Protein 4YK9 (pdb70)

GO terms:
  GO:0043066 negative regulation of apoptotic process (P, IDA)
  GO:0005515 protein binding (F, IPI)
  GO:0043065 positive regulation of apoptotic process (P, IDA)
  GO:0031966 mitochondrial membrane (C, IDA)
  GO:0005739 mitochondrion (C, IDA)
  GO:0005741 mitochondrial outer membrane (C, IDA)
  GO:0005783 endoplasmic reticulum (C, IDA)
  GO:0005829 cytosol (C, IDA)
  GO:0016020 membrane (C, IDA)
  GO:0043524 negative regulation of neuron apoptotic process (P, IDA)
  GO:0009615 response to virus (P, IDA)
  GO:0046898 response to cycloheximide (P, IDA)
  GO:0008283 cell population proliferation (P, IDA)
  GO:0008284 positive regulation of cell population proliferation (P, IDA)
  GO:0071312 cellular response to alkaloid (P, IDA)
  GO:0001541 ovarian follicle development (P, IGI)
  GO:0001836 release of cytochrome c from mitochondria (P, IGI)
  GO:0043066 negative regulation of apoptotic process (P, IGI)
  GO:0043524 negative regulation of neuron apoptotic process (P, IGI)
  GO:0009566 fertilization (P, IGI)

Organism: Mus musculus (NCBI:txid10090)

Foldseek 3Di:
DVVLLVLLLLLLQVLLVVVVHHCVVQEPPPLLSVLLNQLLVVVCVVPVVVLVCVCVVDPDDPVCNVVVLVVVLCVLAVPHDDVNSVSVNSNNLSSVCNSCVVVVNSNCNNVSSVVSSVCCVPPVVVVQVVVPHSVVSSVVRD/DVVVVVVVVVVVCVVVVD/DVVLLVLLVLLLQLLCVVVVHHCVVQEPPVLLSVLLNQLLVVVCVVPVVVLVCCCVVDVDDPVCNLVVLCVVLCVLAVPHDDPNSVSVNSNNLNSVCNSCVVVVNSPCNNVSSVSSSVCCVPPVVVVQVVCPHSVVVSVPRD/DVVVVVVVVVVVCVVVPD

Nearest PDB structures (foldseek):
  4yk9-assembly2_F  TM=1.007E+00  e=3.779E-20  Mus musculus
  4qnq-assembly9_K  TM=9.778E-01  e=1.269E-17  Rattus norvegicus
  2yxj-assembly2_B  TM=9.789E-01  e=3.238E-17  Homo sapiens
  8fy0-assembly1_D  TM=9.727E-01  e=4.804E-17  Homo sapiens
  6rnu-assembly1_B  TM=9.235E-01  e=1.818E-16  Homo sapiens

B-factor: mean 12.63, std 9.9, range [0.09, 75.66]

Sequence (320 aa):
SQSNRELVVDFLSSSYKLSQKGYSWSQFSDVAAVKQALREAGDEFELRYRRAFSDLTSQLHITPGTAYQSFEQVVNELFRDGVNWGRIVAFFSFGGALCVESVDKEMQVLVSRIASWMATYLNDHLEPWIQENGGWDTFVDLYGIWIAQELRSRGDFNAYYASQSNRELVVDFLSYKLSQKGYSWSQFSDVAAVKQALREAGDEFELRYRRAFSDLTSQLHITPGTAYQSFEQVVNELFRDGVNWGRIVAFFSFGGALCVESVDKEMQVLVSRIASWMATYLNDHLEPWIQENGGWDTFVDLYGIWIAQELRSRGDFNAYYA

Solvent-accessible surface area: 15030 Å² total

Structure (mmCIF, N/CA/C/O backbone):
data_4YK9
#
_entry.id   4YK9
#
_cell.length_a   81.738
_cell.length_b   81.738
_cell.length_c   42.568
_cell.angle_alpha   90.00
_cell.angle_beta   90.00
_cell.angle_gamma   120.00
#
_symmetry.space_group_name_H-M   'P 3'
#
loop_
_entity.id
_entity.type
_entity.pdbx_description
1 polymer 'Bcl-2-like protein 1'
2 polymer BH3BIM
3 non-polymer 'ACETATE ION'
4 non-polymer 'CHLORIDE ION'
5 water water
#
loop_
_atom_site.group_PDB
_atom_site.id
_atom_site.type_symbol
_atom_site.label_atom_id
_atom_site.label_alt_id
_atom_site.label_comp_id
_atom_site.label_asym_id
_atom_site.label_entity_id
_atom_site.label_seq_id
_atom_site.pdbx_PDB_ins_code
_atom_site.Cartn_x
_atom_site.Cartn_y
_atom_site.Cartn_z
_atom_site.occupancy
_atom_site.B_iso_or_equiv
_atom_site.auth_seq_id
_atom_site.auth_comp_id
_atom_site.auth_asym_id
_atom_site.auth_atom_id
_atom_site.pdbx_PDB_model_num
ATOM 1 N N . SER A 1 1 ? 45.253 -6.054 0.549 1.00 25.25 2 SER A N 1
ATOM 2 C CA . SER A 1 1 ? 45.054 -4.993 -0.428 1.00 26.36 2 SER A CA 1
ATOM 3 C C . SER A 1 1 ? 44.203 -5.464 -1.602 1.00 29.47 2 SER A C 1
ATOM 4 O O . SER A 1 1 ? 43.439 -4.683 -2.179 1.00 19.19 2 SER A O 1
ATOM 7 N N . GLN A 1 2 ? 44.332 -6.734 -1.973 1.00 26.45 3 GLN A N 1
ATOM 8 C CA . GLN A 1 2 ? 43.466 -7.272 -3.012 1.00 23.55 3 GLN A CA 1
ATOM 9 C C . GLN A 1 2 ? 42.064 -7.446 -2.440 1.00 22.76 3 GLN A C 1
ATOM 10 O O . GLN A 1 2 ? 41.068 -7.276 -3.145 1.00 19.64 3 GLN A O 1
ATOM 16 N N . SER A 1 3 ? 41.984 -7.771 -1.154 1.00 17.57 4 SER A N 1
ATOM 17 C CA . SER A 1 3 ? 40.685 -7.893 -0.501 1.00 16.84 4 SER A CA 1
ATOM 18 C C . SER A 1 3 ? 40.024 -6.516 -0.392 1.00 11.38 4 SER A C 1
ATOM 19 O O . SER A 1 3 ? 38.807 -6.396 -0.506 1.00 15.64 4 SER A O 1
ATOM 22 N N . ASN A 1 4 ? 40.823 -5.472 -0.185 1.00 15.98 5 ASN A N 1
ATOM 23 C CA . ASN A 1 4 ? 40.278 -4.113 -0.165 1.00 11.58 5 ASN A CA 1
ATOM 24 C C . ASN A 1 4 ? 39.720 -3.675 -1.530 1.00 12.92 5 ASN A C 1
ATOM 25 O O . ASN A 1 4 ? 38.652 -3.061 -1.614 1.00 9.80 5 ASN A O 1
ATOM 30 N N . ARG A 1 5 ? 40.446 -4.002 -2.592 1.00 10.86 6 ARG A N 1
ATOM 31 C CA . ARG A 1 5 ? 40.011 -3.706 -3.952 1.00 10.75 6 ARG A CA 1
ATOM 32 C C . ARG A 1 5 ? 38.680 -4.402 -4.232 1.00 11.72 6 ARG A C 1
ATOM 33 O O . ARG A 1 5 ? 37.786 -3.841 -4.862 1.00 10.88 6 ARG A O 1
ATOM 41 N N . GLU A 1 6 ? 38.560 -5.629 -3.745 1.00 8.36 7 GLU A N 1
ATOM 42 C CA . GLU A 1 6 ? 37.380 -6.447 -3.959 1.00 6.63 7 GLU A CA 1
ATOM 43 C C . GLU A 1 6 ? 36.206 -5.928 -3.139 1.00 8.10 7 GLU A C 1
ATOM 44 O O . GLU A 1 6 ? 35.042 -6.055 -3.527 1.00 9.04 7 GLU A O 1
ATOM 50 N N . LEU A 1 7 ? 36.514 -5.347 -1.992 1.00 10.75 8 LEU A N 1
ATOM 51 C CA . LEU A 1 7 ? 35.496 -4.703 -1.178 1.00 6.80 8 LEU A CA 1
ATOM 52 C C . LEU A 1 7 ? 34.936 -3.461 -1.888 1.00 7.08 8 LEU A C 1
ATOM 53 O O . LEU A 1 7 ? 33.723 -3.218 -1.880 1.00 8.76 8 LEU A O 1
ATOM 58 N N . VAL A 1 8 ? 35.815 -2.676 -2.510 1.00 3.85 9 VAL A N 1
ATOM 59 C CA . VAL A 1 8 ? 35.383 -1.485 -3.237 1.00 5.14 9 VAL A CA 1
ATOM 60 C C . VAL A 1 8 ? 34.491 -1.858 -4.422 1.00 6.49 9 VAL A C 1
ATOM 61 O O . VAL A 1 8 ? 33.427 -1.267 -4.619 1.00 6.94 9 VAL A O 1
ATOM 65 N N . VAL A 1 9 ? 34.916 -2.854 -5.194 1.00 10.60 10 VAL A N 1
ATOM 66 C CA . VAL A 1 9 ? 34.124 -3.334 -6.332 1.00 7.92 10 VAL A CA 1
ATOM 67 C C . VAL A 1 9 ? 32.789 -3.938 -5.898 1.00 4.53 10 VAL A C 1
ATOM 68 O O . VAL A 1 9 ? 31.762 -3.717 -6.551 1.00 4.68 10 VAL A O 1
ATOM 72 N N . ASP A 1 10 ? 32.778 -4.693 -4.801 1.00 5.91 11 ASP A N 1
ATOM 73 C CA . ASP A 1 10 ? 31.505 -5.229 -4.311 1.00 6.58 11 ASP A CA 1
ATOM 74 C C . ASP A 1 10 ? 30.501 -4.124 -3.985 1.00 10.44 11 ASP A C 1
ATOM 75 O O . ASP A 1 10 ? 29.337 -4.180 -4.408 1.00 8.90 11 ASP A O 1
ATOM 80 N N . PHE A 1 11 ? 30.956 -3.120 -3.242 1.00 5.86 12 PHE A N 1
ATOM 81 C CA . PHE A 1 11 ? 30.092 -2.010 -2.855 1.00 6.88 12 PHE A CA 1
ATOM 82 C C . PHE A 1 11 ? 29.585 -1.225 -4.064 1.00 4.69 12 PHE A C 1
ATOM 83 O O . PHE A 1 11 ? 28.374 -0.993 -4.200 1.00 5.64 12 PHE A O 1
ATOM 91 N N . LEU A 1 12 ? 30.503 -0.805 -4.936 1.00 4.86 13 LEU A N 1
ATOM 92 C CA . LEU A 1 12 ? 30.126 -0.034 -6.124 1.00 8.28 13 LEU A CA 1
ATOM 93 C C . LEU A 1 12 ? 29.170 -0.787 -7.046 1.00 7.51 13 LEU A C 1
ATOM 94 O O . LEU A 1 12 ? 28.219 -0.209 -7.575 1.00 6.78 13 LEU A O 1
ATOM 99 N N A SER A 1 13 ? 29.436 -2.084 -7.245 0.41 5.54 14 SER A N 1
ATOM 100 N N B SER A 1 13 ? 29.431 -2.083 -7.239 0.28 5.48 14 SER A N 1
ATOM 101 N N C SER A 1 13 ? 29.408 -2.089 -7.243 0.30 5.56 14 SER A N 1
ATOM 102 C CA A SER A 1 13 ? 28.565 -2.931 -8.061 0.41 7.04 14 SER A CA 1
ATOM 103 C CA B SER A 1 13 ? 28.565 -2.915 -8.064 0.28 7.02 14 SER A CA 1
ATOM 104 C CA C SER A 1 13 ? 28.525 -2.873 -8.106 0.30 7.04 14 SER A CA 1
ATOM 105 C C A SER A 1 13 ? 27.157 -2.999 -7.477 0.41 6.38 14 SER A C 1
ATOM 106 C C B SER A 1 13 ? 27.161 -2.989 -7.477 0.28 6.38 14 SER A C 1
ATOM 107 C C C SER A 1 13 ? 27.137 -3.021 -7.483 0.30 6.37 14 SER A C 1
ATOM 108 O O A SER A 1 13 ? 26.160 -2.941 -8.199 0.41 5.89 14 SER A O 1
ATOM 109 O O B SER A 1 13 ? 26.170 -2.914 -8.202 0.28 5.91 14 SER A O 1
ATOM 110 O O C SER A 1 13 ? 26.127 -3.034 -8.188 0.30 5.90 14 SER A O 1
ATOM 117 N N . TYR A 1 14 ? 27.086 -3.132 -6.157 1.00 5.24 15 TYR A N 1
ATOM 118 C CA . TYR A 1 14 ? 25.805 -3.200 -5.462 1.00 4.81 15 TYR A CA 1
ATOM 119 C C . TYR A 1 14 ? 25.019 -1.912 -5.660 1.00 6.08 15 TYR A C 1
ATOM 120 O O . TYR A 1 14 ? 23.844 -1.935 -6.020 1.00 4.77 15 TYR A O 1
ATOM 129 N N . LYS A 1 15 ? 25.675 -0.781 -5.441 1.00 7.12 16 LYS A N 1
ATOM 130 C CA . LYS A 1 15 ? 25.008 0.508 -5.549 1.00 4.26 16 LYS A CA 1
ATOM 131 C C . LYS A 1 15 ? 24.571 0.811 -6.988 1.00 5.83 16 LYS A C 1
ATOM 132 O O . LYS A 1 15 ? 23.515 1.398 -7.212 1.00 7.15 16 LYS A O 1
ATOM 138 N N . LEU A 1 16 ? 25.369 0.394 -7.959 1.00 3.88 17 LEU A N 1
ATOM 139 C CA . LEU A 1 16 ? 24.970 0.536 -9.357 1.00 5.77 17 LEU A CA 1
ATOM 140 C C . LEU A 1 16 ? 23.742 -0.326 -9.654 1.00 5.14 17 LEU A C 1
ATOM 141 O O . LEU A 1 16 ? 22.804 0.123 -10.305 1.00 6.01 17 LEU A O 1
ATOM 146 N N . SER A 1 17 ? 23.758 -1.559 -9.158 1.00 4.47 18 SER A N 1
ATOM 147 C CA . SER A 1 17 ? 22.689 -2.520 -9.422 1.00 10.79 18 SER A CA 1
ATOM 148 C C . SER A 1 17 ? 21.349 -2.036 -8.877 1.00 10.74 18 SER A C 1
ATOM 149 O O . SER A 1 17 ? 20.306 -2.251 -9.503 1.00 11.01 18 SER A O 1
ATOM 152 N N . GLN A 1 18 ? 21.379 -1.377 -7.718 1.00 6.05 19 GLN A N 1
ATOM 153 C CA . GLN A 1 18 ? 20.171 -0.820 -7.116 1.00 6.30 19 GLN A CA 1
ATOM 154 C C . GLN A 1 18 ? 19.521 0.211 -8.029 1.00 10.23 19 GLN A C 1
ATOM 155 O O . GLN A 1 18 ? 18.335 0.500 -7.902 1.00 12.20 19 GLN A O 1
ATOM 161 N N . LYS A 1 19 ? 20.300 0.772 -8.945 1.00 8.61 20 LYS A N 1
ATOM 162 C CA . LYS A 1 19 ? 19.785 1.761 -9.886 1.00 10.48 20 LYS A CA 1
ATOM 163 C C . LYS A 1 19 ? 19.602 1.158 -11.276 1.00 10.00 20 LYS A C 1
ATOM 164 O O . LYS A 1 19 ? 19.412 1.882 -12.254 1.00 16.26 20 LYS A O 1
ATOM 170 N N . GLY A 1 20 ? 19.679 -0.165 -11.366 1.00 11.56 21 GLY A N 1
ATOM 171 C CA . GLY A 1 20 ? 19.449 -0.849 -12.627 1.00 12.23 21 GLY A CA 1
ATOM 172 C C . GLY A 1 20 ? 20.627 -0.858 -13.587 1.00 19.13 21 GLY A C 1
ATOM 173 O O . GLY A 1 20 ? 20.461 -1.106 -14.788 1.00 11.68 21 GLY A O 1
ATOM 174 N N . TYR A 1 21 ? 21.822 -0.595 -13.071 1.00 10.04 22 TYR A N 1
ATOM 175 C CA . TYR A 1 21 ? 23.010 -0.581 -13.912 1.00 6.39 22 TYR A CA 1
ATOM 176 C C . TYR A 1 21 ? 23.904 -1.761 -13.533 1.00 10.42 22 TYR A C 1
ATOM 177 O O . TYR A 1 21 ? 24.172 -1.982 -12.360 1.00 12.43 22 TYR A O 1
ATOM 186 N N . SER A 1 22 ? 24.379 -2.524 -14.513 1.00 9.76 23 SER A N 1
ATOM 187 C CA . SER A 1 22 ? 25.241 -3.664 -14.194 1.00 15.57 23 SER A CA 1
ATOM 188 C C . SER A 1 22 ? 26.724 -3.283 -14.183 1.00 15.71 23 SER A C 1
ATOM 189 O O . SER A 1 22 ? 27.164 -2.395 -14.919 1.00 11.85 23 SER A O 1
ATOM 192 N N . TRP A 1 23 ? 27.488 -3.956 -13.331 1.00 16.59 24 TRP A N 1
ATOM 193 C CA . TRP A 1 23 ? 28.929 -3.760 -13.285 1.00 18.51 24 TRP A CA 1
ATOM 194 C C . TRP A 1 23 ? 29.580 -4.143 -14.616 1.00 15.02 24 TRP A C 1
ATOM 195 O O . TRP A 1 23 ? 30.486 -3.463 -15.089 1.00 14.27 24 TRP A O 1
ATOM 206 N N . SER A 1 24 ? 29.108 -5.226 -15.227 1.00 14.71 25 SER A N 1
ATOM 207 C CA . SER A 1 24 ? 29.741 -5.731 -16.441 1.00 18.71 25 SER A CA 1
ATOM 208 C C . SER A 1 24 ? 29.569 -4.782 -17.632 1.00 15.24 25 SER A C 1
ATOM 209 O O . SER A 1 24 ? 30.428 -4.699 -18.508 1.00 17.73 25 SER A O 1
ATOM 212 N N . GLN A 1 25 ? 28.459 -4.057 -17.662 1.00 13.85 26 GLN A N 1
ATOM 213 C CA . GLN A 1 25 ? 28.226 -3.135 -18.759 1.00 13.95 26 GLN A CA 1
ATOM 214 C C . GLN A 1 25 ? 28.952 -1.816 -18.538 1.00 19.54 26 GLN A C 1
ATOM 215 O O . GLN A 1 25 ? 29.428 -1.199 -19.482 1.00 13.65 26 GLN A O 1
ATOM 221 N N . PHE A 1 26 ? 29.034 -1.380 -17.287 1.00 15.38 27 PHE A N 1
ATOM 222 C CA . PHE A 1 26 ? 29.434 0.001 -17.022 1.00 22.24 27 PHE A CA 1
ATOM 223 C C . PHE A 1 26 ? 30.831 0.223 -16.440 1.00 20.17 27 PHE A C 1
ATOM 224 O O . PHE A 1 26 ? 31.339 1.346 -16.468 1.00 23.12 27 PHE A O 1
ATOM 232 N N . SER A 1 27 ? 31.457 -0.836 -15.934 1.00 22.79 28 SER A N 1
ATOM 233 C CA . SER A 1 27 ? 32.888 -0.782 -15.646 1.00 21.14 28 SER A CA 1
ATOM 234 C C . SER A 1 27 ? 33.630 -1.299 -16.868 1.00 24.23 28 SER A C 1
ATOM 235 O O . SER A 1 27 ? 33.306 -2.375 -17.376 1.00 23.89 28 SER A O 1
ATOM 238 N N . ASP A 1 28 ? 34.614 -0.545 -17.348 1.00 23.12 29 ASP A N 1
ATOM 239 C CA . ASP A 1 28 ? 35.362 -0.976 -18.523 1.00 21.13 29 ASP A CA 1
ATOM 240 C C . ASP A 1 28 ? 36.227 -2.187 -18.180 1.00 37.12 29 ASP A C 1
ATOM 241 O O . ASP A 1 28 ? 36.437 -3.074 -19.013 1.00 43.16 29 ASP A O 1
ATOM 246 N N . VAL A 1 29 ? 36.702 -2.227 -16.937 1.00 32.63 30 VAL A N 1
ATOM 247 C CA . VAL A 1 29 ? 37.384 -3.401 -16.403 1.00 36.25 30 VAL A CA 1
ATOM 248 C C . VAL A 1 29 ? 36.377 -4.464 -15.993 1.00 30.72 30 VAL A C 1
ATOM 249 O O . VAL A 1 29 ? 36.475 -5.615 -16.411 1.00 40.63 30 VAL A O 1
ATOM 253 N N . ALA A 1 83 ? 33.090 -11.778 2.958 1.00 19.39 84 ALA A N 1
ATOM 254 C CA . ALA A 1 83 ? 31.676 -11.922 2.610 1.00 22.69 84 ALA A CA 1
ATOM 255 C C . ALA A 1 83 ? 30.781 -11.334 3.692 1.00 20.36 84 ALA A C 1
ATOM 256 O O . ALA A 1 83 ? 29.742 -10.744 3.403 1.00 23.45 84 ALA A O 1
ATOM 258 N N . ALA A 1 84 ? 31.181 -11.519 4.944 1.00 16.82 85 ALA A N 1
ATOM 259 C CA . ALA A 1 84 ? 30.501 -10.883 6.060 1.00 22.83 85 ALA A CA 1
ATOM 260 C C . ALA A 1 84 ? 30.829 -9.388 6.085 1.00 16.60 85 ALA A C 1
ATOM 261 O O . ALA A 1 84 ? 30.008 -8.564 6.484 1.00 18.92 85 ALA A O 1
ATOM 263 N N . VAL A 1 85 ? 32.042 -9.047 5.669 1.00 12.95 86 VAL A N 1
ATOM 264 C CA . VAL A 1 85 ? 32.448 -7.650 5.585 1.00 17.63 86 VAL A CA 1
ATOM 265 C C . VAL A 1 85 ? 31.688 -6.970 4.445 1.00 17.33 86 VAL A C 1
ATOM 266 O O . VAL A 1 85 ? 31.167 -5.860 4.594 1.00 10.68 86 VAL A O 1
ATOM 270 N N . LYS A 1 86 ? 31.611 -7.653 3.311 1.00 14.87 87 LYS A N 1
ATOM 271 C CA . LYS A 1 86 ? 30.875 -7.134 2.169 1.00 8.63 87 LYS A CA 1
ATOM 272 C C . LYS A 1 86 ? 29.430 -6.848 2.533 1.00 12.91 87 LYS A C 1
ATOM 273 O O . LYS A 1 86 ? 28.895 -5.792 2.194 1.00 13.05 87 LYS A O 1
ATOM 279 N N . GLN A 1 87 ? 28.803 -7.781 3.236 1.00 16.01 88 GLN A N 1
ATOM 280 C CA . GLN A 1 87 ? 27.394 -7.623 3.596 1.00 14.83 88 GLN A CA 1
ATOM 281 C C . GLN A 1 87 ? 27.173 -6.494 4.596 1.00 10.80 88 GLN A C 1
ATOM 282 O O . GLN A 1 87 ? 26.198 -5.748 4.487 1.00 10.18 88 GLN A O 1
ATOM 288 N N . ALA A 1 88 ? 28.074 -6.375 5.567 1.00 10.62 89 ALA A N 1
ATOM 289 C CA . ALA A 1 88 ? 27.969 -5.321 6.579 1.00 15.56 89 ALA A CA 1
ATOM 290 C C . ALA A 1 88 ? 28.080 -3.958 5.909 1.00 9.58 89 ALA A C 1
ATOM 291 O O . ALA A 1 88 ? 27.331 -3.036 6.215 1.00 7.11 89 ALA A O 1
ATOM 293 N N . LEU A 1 89 ? 29.024 -3.842 4.988 1.00 6.56 90 LEU A N 1
ATOM 294 C CA . LEU A 1 89 ? 29.255 -2.579 4.316 1.00 7.31 90 LEU A CA 1
ATOM 295 C C . LEU A 1 89 ? 28.046 -2.214 3.431 1.00 3.94 90 LEU A C 1
ATOM 296 O O . LEU A 1 89 ? 27.623 -1.057 3.402 1.00 9.45 90 LEU A O 1
ATOM 301 N N . ARG A 1 90 ? 27.476 -3.193 2.728 1.00 6.37 91 ARG A N 1
ATOM 302 C CA . ARG A 1 90 ? 26.258 -2.961 1.941 1.00 5.63 91 ARG A CA 1
ATOM 303 C C . ARG A 1 90 ? 25.116 -2.428 2.801 1.00 5.58 91 ARG A C 1
ATOM 304 O O . ARG A 1 90 ? 24.445 -1.462 2.437 1.00 8.78 91 ARG A O 1
ATOM 312 N N . GLU A 1 91 ? 24.887 -3.085 3.931 1.00 7.51 92 GLU A N 1
ATOM 313 C CA . GLU A 1 91 ? 23.841 -2.665 4.872 1.00 7.74 92 GLU A CA 1
ATOM 314 C C . GLU A 1 91 ? 24.097 -1.286 5.489 1.00 4.97 92 GLU A C 1
ATOM 315 O O . GLU A 1 91 ? 23.180 -0.466 5.604 1.00 7.88 92 GLU A O 1
ATOM 321 N N . ALA A 1 92 ? 25.338 -1.030 5.878 1.00 5.09 93 ALA A N 1
ATOM 322 C CA . ALA A 1 92 ? 25.697 0.262 6.450 1.00 4.96 93 ALA A CA 1
ATOM 323 C C . ALA A 1 92 ? 25.544 1.355 5.407 1.00 5.37 93 ALA A C 1
ATOM 324 O O . ALA A 1 92 ? 25.048 2.450 5.701 1.00 5.13 93 ALA A O 1
ATOM 326 N N . GLY A 1 93 ? 25.965 1.051 4.183 1.00 5.98 94 GLY A N 1
ATOM 327 C CA . GLY A 1 93 ? 25.784 1.954 3.058 1.00 2.74 94 GLY A CA 1
ATOM 328 C C . GLY A 1 93 ? 24.321 2.254 2.783 1.00 5.75 94 GLY A C 1
ATOM 329 O O . GLY A 1 93 ? 23.960 3.411 2.583 1.00 5.64 94 GLY A O 1
ATOM 330 N N . ASP A 1 94 ? 23.478 1.219 2.761 1.00 3.73 95 ASP A N 1
ATOM 331 C CA . ASP A 1 94 ? 22.039 1.407 2.561 1.00 3.64 95 ASP A CA 1
ATOM 332 C C . ASP A 1 94 ? 21.466 2.301 3.653 1.00 4.02 95 ASP A C 1
ATOM 333 O O . ASP A 1 94 ? 20.706 3.235 3.395 1.00 3.60 95 ASP A O 1
ATOM 338 N N . GLU A 1 95 ? 21.831 2.004 4.892 1.00 5.43 96 GLU A N 1
ATOM 339 C CA . GLU A 1 95 ? 21.279 2.737 6.022 1.00 5.98 96 GLU A CA 1
ATOM 340 C C . GLU A 1 95 ? 21.719 4.201 5.999 1.00 5.46 96 GLU A C 1
ATOM 341 O O . GLU A 1 95 ? 20.902 5.109 6.166 1.00 4.65 96 GLU A O 1
ATOM 347 N N . PHE A 1 96 ? 23.010 4.424 5.783 1.00 2.49 97 PHE A N 1
ATOM 348 C CA . PHE A 1 96 ? 23.543 5.784 5.691 1.00 3.97 97 PHE A CA 1
ATOM 349 C C . PHE A 1 96 ? 22.861 6.602 4.601 1.00 3.18 97 PHE A C 1
ATOM 350 O O . PHE A 1 96 ? 22.519 7.767 4.809 1.00 3.28 97 PHE A O 1
ATOM 358 N N . GLU A 1 97 ? 22.705 6.020 3.414 1.00 3.92 98 GLU A N 1
ATOM 359 C CA . GLU A 1 97 ? 22.142 6.774 2.297 1.00 2.40 98 GLU A CA 1
ATOM 360 C C . GLU A 1 97 ? 20.650 7.059 2.470 1.00 3.30 98 GLU A C 1
ATOM 361 O O . GLU A 1 97 ? 20.166 8.101 2.045 1.00 5.66 98 GLU A O 1
ATOM 367 N N . LEU A 1 98 ? 19.923 6.141 3.095 1.00 3.29 99 LEU A N 1
ATOM 368 C CA . LEU A 1 98 ? 18.497 6.353 3.341 1.00 8.33 99 LEU A CA 1
ATOM 369 C C . LEU A 1 98 ? 18.286 7.435 4.397 1.00 7.67 99 LEU A C 1
ATOM 370 O O . LEU A 1 98 ? 17.400 8.289 4.277 1.00 4.43 99 LEU A O 1
ATOM 375 N N . ARG A 1 99 ? 19.127 7.401 5.420 1.00 4.19 100 ARG A N 1
ATOM 376 C CA . ARG A 1 99 ? 19.039 8.333 6.548 1.00 4.05 100 ARG A CA 1
ATOM 377 C C . ARG A 1 99 ? 19.449 9.758 6.191 1.00 3.45 100 ARG A C 1
ATOM 378 O O . ARG A 1 99 ? 18.936 10.732 6.756 1.00 5.44 100 ARG A O 1
ATOM 386 N N . TYR A 1 100 ? 20.391 9.881 5.264 1.00 1.48 101 TYR A N 1
ATOM 387 C CA . TYR A 1 100 ? 20.883 11.187 4.846 1.00 2.41 101 TYR A CA 1
ATOM 388 C C . TYR A 1 100 ? 20.783 11.362 3.333 1.00 3.61 101 TYR A C 1
ATOM 389 O O . TYR A 1 100 ? 21.709 11.871 2.704 1.00 4.26 101 TYR A O 1
ATOM 398 N N . ARG A 1 101 ? 19.650 10.956 2.772 1.00 3.49 102 ARG A N 1
ATOM 399 C CA . ARG A 1 101 ? 19.407 11.072 1.326 1.00 5.94 102 ARG A CA 1
ATOM 400 C C . ARG A 1 101 ? 19.729 12.457 0.784 1.00 3.76 102 ARG A C 1
ATOM 401 O O . ARG A 1 101 ? 20.378 12.590 -0.257 1.00 4.06 102 ARG A O 1
ATOM 409 N N . ARG A 1 102 ? 19.291 13.492 1.485 1.00 1.63 103 ARG A N 1
ATOM 410 C CA . ARG A 1 102 ? 19.467 14.849 0.985 1.00 4.13 103 ARG A CA 1
ATOM 411 C C . ARG A 1 102 ? 20.937 15.221 0.765 1.00 6.85 103 ARG A C 1
ATOM 412 O O . ARG A 1 102 ? 21.265 15.982 -0.151 1.00 6.14 103 ARG A O 1
ATOM 420 N N . ALA A 1 103 ? 21.829 14.668 1.578 1.00 1.48 104 ALA A N 1
ATOM 421 C CA . ALA A 1 103 ? 23.250 14.971 1.434 1.00 4.67 104 ALA A CA 1
ATOM 422 C C . ALA A 1 103 ? 23.770 14.481 0.081 1.00 2.90 104 ALA A C 1
ATOM 423 O O . ALA A 1 103 ? 24.625 15.109 -0.538 1.00 4.88 104 ALA A O 1
ATOM 425 N N . PHE A 1 104 ? 23.236 13.366 -0.395 1.00 2.66 105 PHE A N 1
ATOM 426 C CA . PHE A 1 104 ? 23.686 12.828 -1.669 1.00 5.71 105 PHE A CA 1
ATOM 427 C C . PHE A 1 104 ? 23.098 13.546 -2.870 1.00 4.02 105 PHE A C 1
ATOM 428 O O . PHE A 1 104 ? 23.722 13.592 -3.913 1.00 6.87 105 PHE A O 1
ATOM 436 N N . SER A 1 105 ? 21.929 14.155 -2.720 1.00 4.70 106 SER A N 1
ATOM 437 C CA . SER A 1 105 ? 21.403 14.975 -3.805 1.00 3.78 106 SER A CA 1
ATOM 438 C C . SER A 1 105 ? 22.134 16.304 -3.830 1.00 4.79 106 SER A C 1
ATOM 439 O O . SER A 1 105 ? 22.272 16.935 -4.885 1.00 8.02 106 SER A O 1
ATOM 442 N N . ASP A 1 106 ? 22.593 16.745 -2.664 1.00 2.84 107 ASP A N 1
ATOM 443 C CA . ASP A 1 106 ? 23.449 17.926 -2.607 1.00 6.31 107 ASP A CA 1
ATOM 444 C C . ASP A 1 106 ? 24.704 17.684 -3.422 1.00 6.45 107 ASP A C 1
ATOM 445 O O . ASP A 1 106 ? 25.156 18.559 -4.154 1.00 5.96 107 ASP A O 1
ATOM 450 N N . LEU A 1 107 ? 25.277 16.496 -3.268 1.00 3.58 108 LEU A N 1
ATOM 451 C CA . LEU A 1 107 ? 26.518 16.145 -3.967 1.00 5.09 108 LEU A CA 1
ATOM 452 C C . LEU A 1 107 ? 26.369 16.192 -5.489 1.00 12.35 108 LEU A C 1
ATOM 453 O O . LEU A 1 107 ? 27.216 16.742 -6.205 1.00 10.74 108 LEU A O 1
ATOM 458 N N . THR A 1 108 ? 25.285 15.611 -5.985 1.00 5.85 109 THR A N 1
ATOM 459 C CA . THR A 1 108 ? 25.063 15.555 -7.432 1.00 10.26 109 THR A CA 1
ATOM 460 C C . THR A 1 108 ? 24.495 16.850 -8.026 1.00 11.32 109 THR A C 1
ATOM 461 O O . THR A 1 108 ? 24.518 17.040 -9.239 1.00 17.89 109 THR A O 1
ATOM 465 N N . SER A 1 109 ? 23.993 17.745 -7.180 1.00 13.12 110 SER A N 1
ATOM 466 C CA . SER A 1 109 ? 23.509 19.049 -7.640 1.00 12.54 110 SER A CA 1
ATOM 467 C C . SER A 1 109 ? 24.602 20.129 -7.610 1.00 17.87 110 SER A C 1
ATOM 468 O O . SER A 1 109 ? 24.662 21.000 -8.476 1.00 17.83 110 SER A O 1
ATOM 471 N N . GLN A 1 110 ? 25.451 20.080 -6.591 1.00 12.84 111 GLN A N 1
ATOM 472 C CA . GLN A 1 110 ? 26.463 21.118 -6.379 1.00 13.22 111 GLN A CA 1
ATOM 473 C C . GLN A 1 110 ? 27.747 20.848 -7.161 1.00 16.36 111 GLN A C 1
ATOM 474 O O . GLN A 1 110 ? 28.463 21.775 -7.548 1.00 24.88 111 GLN A O 1
ATOM 480 N N . LEU A 1 111 ? 28.037 19.577 -7.399 1.00 10.68 112 LEU A N 1
ATOM 481 C CA . LEU A 1 111 ? 29.258 19.210 -8.110 1.00 17.79 112 LEU A CA 1
ATOM 482 C C . LEU A 1 111 ? 28.928 18.538 -9.442 1.00 15.72 112 LEU A C 1
ATOM 483 O O . LEU A 1 111 ? 28.574 17.352 -9.484 1.00 19.84 112 LEU A O 1
ATOM 488 N N . HIS A 1 112 ? 29.038 19.293 -10.528 1.00 17.23 113 HIS A N 1
ATOM 489 C CA . HIS A 1 112 ? 28.840 18.718 -11.856 1.00 29.57 113 HIS A CA 1
ATOM 490 C C . HIS A 1 112 ? 30.116 18.000 -12.317 1.00 19.81 113 HIS A C 1
ATOM 491 O O . HIS A 1 112 ? 31.027 18.613 -12.878 1.00 28.12 113 HIS A O 1
ATOM 498 N N . ILE A 1 113 ? 30.172 16.697 -12.068 1.00 14.84 114 ILE A N 1
ATOM 499 C CA . ILE A 1 113 ? 31.333 15.905 -12.419 1.00 14.76 114 ILE A CA 1
ATOM 500 C C . ILE A 1 113 ? 31.512 15.905 -13.937 1.00 12.61 114 ILE A C 1
ATOM 501 O O . ILE A 1 113 ? 30.525 15.890 -14.680 1.00 11.69 114 ILE A O 1
ATOM 506 N N . THR A 1 114 ? 32.769 15.985 -14.375 1.00 15.14 115 THR A N 1
ATOM 507 C CA . THR A 1 114 ? 33.173 15.781 -15.771 1.00 16.57 115 THR A CA 1
ATOM 508 C C . THR A 1 114 ? 34.462 14.974 -15.704 1.00 12.39 115 THR A C 1
ATOM 509 O O . THR A 1 114 ? 35.179 15.062 -14.715 1.00 14.90 115 THR A O 1
ATOM 513 N N . PRO A 1 115 ? 34.760 14.183 -16.746 1.00 13.80 116 PRO A N 1
ATOM 514 C CA . PRO A 1 115 ? 35.949 13.331 -16.699 1.00 14.11 116 PRO A CA 1
ATOM 515 C C . PRO A 1 115 ? 37.228 14.121 -16.447 1.00 15.28 116 PRO A C 1
ATOM 516 O O . PRO A 1 115 ? 38.136 13.614 -15.788 1.00 13.54 116 PRO A O 1
ATOM 520 N N . GLY A 1 116 ? 37.291 15.352 -16.942 1.00 12.94 117 GLY A N 1
ATOM 521 C CA . GLY A 1 116 ? 38.488 16.158 -16.782 1.00 14.69 117 GLY A CA 1
ATOM 522 C C . GLY A 1 116 ? 38.713 16.703 -15.376 1.00 15.79 117 GLY A C 1
ATOM 523 O O . GLY A 1 116 ? 39.845 17.007 -15.000 1.00 9.22 117 GLY A O 1
ATOM 524 N N . THR A 1 117 ? 37.645 16.853 -14.597 1.00 11.92 118 THR A N 1
ATOM 525 C CA . THR A 1 117 ? 37.790 17.417 -13.256 1.00 16.18 118 THR A CA 1
ATOM 526 C C . THR A 1 117 ? 37.492 16.402 -12.160 1.00 14.96 118 THR A C 1
ATOM 527 O O . THR A 1 117 ? 37.591 16.721 -10.980 1.00 7.06 118 THR A O 1
ATOM 531 N N . ALA A 1 118 ? 37.131 15.187 -12.561 1.00 10.75 119 ALA A N 1
ATOM 532 C CA . ALA A 1 118 ? 36.637 14.182 -11.622 1.00 10.94 119 ALA A CA 1
ATOM 533 C C . ALA A 1 118 ? 37.650 13.811 -10.541 1.00 12.50 119 ALA A C 1
ATOM 534 O O . ALA A 1 118 ? 37.303 13.729 -9.360 1.00 6.24 119 ALA A O 1
ATOM 536 N N . TYR A 1 119 ? 38.902 13.591 -10.929 1.00 5.61 120 TYR A N 1
ATOM 537 C CA . TYR A 1 119 ? 39.917 13.170 -9.954 1.00 11.76 120 TYR A CA 1
ATOM 538 C C . TYR A 1 119 ? 40.236 14.252 -8.923 1.00 13.67 120 TYR A C 1
ATOM 539 O O . TYR A 1 119 ? 40.316 13.988 -7.718 1.00 10.40 120 TYR A O 1
ATOM 548 N N . GLN A 1 120 ? 40.427 15.474 -9.395 1.00 10.33 121 GLN A N 1
ATOM 549 C CA . GLN A 1 120 ? 40.730 16.577 -8.501 1.00 10.42 121 GLN A CA 1
ATOM 550 C C . GLN A 1 120 ? 39.597 16.790 -7.495 1.00 9.86 121 GLN A C 1
ATOM 551 O O . GLN A 1 120 ? 39.838 17.009 -6.310 1.00 10.88 121 GLN A O 1
ATOM 557 N N . SER A 1 121 ? 38.363 16.691 -7.976 1.00 9.78 122 SER A N 1
ATOM 558 C CA . SER A 1 121 ? 37.190 16.857 -7.123 1.00 10.43 122 SER A CA 1
ATOM 559 C C . SER A 1 121 ? 37.049 15.716 -6.103 1.00 4.26 122 SER A C 1
ATOM 560 O O . SER A 1 121 ? 36.758 15.954 -4.930 1.00 7.45 122 SER A O 1
ATOM 563 N N . PHE A 1 122 ? 37.267 14.483 -6.553 1.00 5.41 123 PHE A N 1
ATOM 564 C CA . PHE A 1 122 ? 37.237 13.318 -5.664 1.00 7.77 123 PHE A CA 1
ATOM 565 C C . PHE A 1 122 ? 38.255 13.479 -4.539 1.00 7.11 123 PHE A C 1
ATOM 566 O O . PHE A 1 122 ? 37.928 13.321 -3.358 1.00 4.71 123 PHE A O 1
ATOM 574 N N . GLU A 1 123 ? 39.498 13.770 -4.907 1.00 9.80 124 GLU A N 1
ATOM 575 C CA . GLU A 1 123 ? 40.562 13.909 -3.917 1.00 7.61 124 GLU A CA 1
ATOM 576 C C . GLU A 1 123 ? 40.326 15.068 -2.961 1.00 10.72 124 GLU A C 1
ATOM 577 O O . GLU A 1 123 ? 40.691 14.982 -1.791 1.00 8.23 124 GLU A O 1
ATOM 583 N N . GLN A 1 124 ? 39.726 16.153 -3.437 1.00 1.69 125 GLN A N 1
ATOM 584 C CA . GLN A 1 124 ? 39.458 17.267 -2.524 1.00 4.29 125 GLN A CA 1
ATOM 585 C C . GLN A 1 124 ? 38.384 16.912 -1.495 1.00 7.31 125 GLN A C 1
ATOM 586 O O . GLN A 1 124 ? 38.520 17.248 -0.317 1.00 4.58 125 GLN A O 1
ATOM 592 N N . VAL A 1 125 ? 37.324 16.233 -1.936 1.00 5.73 126 VAL A N 1
ATOM 593 C CA . VAL A 1 125 ? 36.263 15.814 -1.020 1.00 4.56 126 VAL A CA 1
ATOM 594 C C . VAL A 1 125 ? 36.780 14.832 0.032 1.00 2.77 126 VAL A C 1
ATOM 595 O O . VAL A 1 125 ? 36.514 14.989 1.235 1.00 2.75 126 VAL A O 1
ATOM 599 N N . VAL A 1 126 ? 37.527 13.829 -0.414 1.00 3.12 127 VAL A N 1
ATOM 600 C CA . VAL A 1 126 ? 37.971 12.777 0.492 1.00 5.76 127 VAL A CA 1
ATOM 601 C C . VAL A 1 126 ? 39.025 13.314 1.469 1.00 4.88 127 VAL A C 1
ATOM 602 O O . VAL A 1 126 ? 39.005 12.975 2.651 1.00 3.38 127 VAL A O 1
ATOM 606 N N . ASN A 1 127 ? 39.926 14.169 0.982 1.00 5.92 128 ASN A N 1
ATOM 607 C CA . ASN A 1 127 ? 40.924 14.780 1.861 1.00 4.35 128 ASN A CA 1
ATOM 608 C C . ASN A 1 127 ? 40.291 15.652 2.943 1.00 6.27 128 ASN A C 1
ATOM 609 O O . ASN A 1 127 ? 40.760 15.679 4.079 1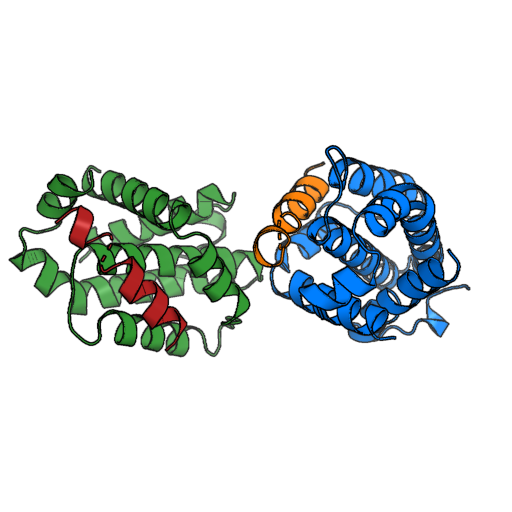.00 8.45 128 ASN A O 1
ATOM 614 N N . GLU A 1 128 ? 39.222 16.362 2.594 1.00 3.82 129 GLU A N 1
ATOM 615 C CA . GLU A 1 128 ? 38.530 17.204 3.569 1.00 4.28 129 GLU A CA 1
ATOM 616 C C . GLU A 1 128 ? 37.719 16.336 4.533 1.00 5.21 129 GLU A C 1
ATOM 617 O O . GLU A 1 128 ? 37.664 16.610 5.752 1.00 6.13 129 GLU A O 1
ATOM 623 N N . LEU A 1 129 ? 37.121 15.267 4.001 1.00 1.80 130 LEU A N 1
ATOM 624 C CA . LEU A 1 129 ? 36.380 14.313 4.824 1.00 3.50 130 LEU A CA 1
ATOM 625 C C . LEU A 1 129 ? 37.259 13.778 5.951 1.00 3.37 130 LEU A C 1
ATOM 626 O O . LEU A 1 129 ? 36.815 13.677 7.091 1.00 5.98 130 LEU A O 1
ATOM 631 N N . PHE A 1 130 ? 38.510 13.455 5.625 1.00 3.35 131 PHE A N 1
ATOM 632 C CA . PHE A 1 130 ? 39.418 12.807 6.583 1.00 2.63 131 PHE A CA 1
ATOM 633 C C . PHE A 1 130 ? 40.474 13.758 7.142 1.00 5.94 131 PHE A C 1
ATOM 634 O O . PHE A 1 130 ? 41.479 13.324 7.704 1.00 4.03 131 PHE A O 1
ATOM 642 N N . ARG A 1 131 ? 40.224 15.054 7.019 1.00 6.03 132 ARG A N 1
ATOM 643 C CA . ARG A 1 131 ? 41.221 16.068 7.351 1.00 10.18 132 ARG A CA 1
ATOM 644 C C . ARG A 1 131 ? 41.724 15.981 8.795 1.00 10.51 132 ARG A C 1
ATOM 645 O O . ARG A 1 131 ? 42.915 16.127 9.039 1.00 12.48 132 ARG A O 1
ATOM 653 N N . ASP A 1 132 ? 40.842 15.677 9.741 1.00 10.65 133 ASP A N 1
ATOM 654 C CA . ASP A 1 132 ? 41.269 15.574 11.131 1.00 11.65 133 ASP A CA 1
ATOM 655 C C . ASP A 1 132 ? 41.082 14.167 11.710 1.00 13.81 133 ASP A C 1
ATOM 656 O O . ASP A 1 132 ? 40.928 13.993 12.916 1.00 14.03 133 ASP A O 1
ATOM 661 N N . GLY A 1 133 ? 41.108 13.153 10.862 1.00 9.50 134 GLY A N 1
ATOM 662 C CA . GLY A 1 133 ? 41.087 11.794 11.373 1.00 7.47 134 GLY A CA 1
ATOM 663 C C . GLY A 1 133 ? 40.150 10.845 10.651 1.00 12.93 134 GLY A C 1
ATOM 664 O O . GLY A 1 133 ? 39.418 11.227 9.733 1.00 6.09 134 GLY A O 1
ATOM 665 N N . VAL A 1 134 ? 40.181 9.597 11.095 1.00 3.86 135 VAL A N 1
ATOM 666 C CA . VAL A 1 134 ? 39.399 8.517 10.516 1.00 5.25 135 VAL A CA 1
ATOM 667 C C . VAL A 1 134 ? 38.528 7.902 11.609 1.00 7.41 135 VAL A C 1
ATOM 668 O O . VAL A 1 134 ? 38.952 7.794 12.764 1.00 5.82 135 VAL A O 1
ATOM 672 N N . ASN A 1 135 ? 37.305 7.526 11.258 1.00 4.24 136 ASN A N 1
ATOM 673 C CA . ASN A 1 135 ? 36.519 6.615 12.084 1.00 5.95 136 ASN A CA 1
ATOM 674 C C . ASN A 1 135 ? 35.616 5.776 11.187 1.00 4.83 136 ASN A C 1
ATOM 675 O O . ASN A 1 135 ? 35.594 5.982 9.974 1.00 3.06 136 ASN A O 1
ATOM 680 N N . TRP A 1 136 ? 34.888 4.825 11.759 1.00 5.87 137 TRP A N 1
ATOM 681 C CA . TRP A 1 136 ? 34.084 3.927 10.938 1.00 2.90 137 TRP A CA 1
ATOM 682 C C . TRP A 1 136 ? 32.979 4.681 10.192 1.00 4.34 137 TRP A C 1
ATOM 683 O O . TRP A 1 136 ? 32.696 4.386 9.028 1.00 3.63 137 TRP A O 1
ATOM 694 N N . GLY A 1 137 ? 32.363 5.645 10.869 1.00 2.48 138 GLY A N 1
ATOM 695 C CA . GLY A 1 137 ? 31.315 6.465 10.274 1.00 3.71 138 GLY A CA 1
ATOM 696 C C . GLY A 1 137 ? 31.798 7.219 9.048 1.00 1.52 138 GLY A C 1
ATOM 697 O O . GLY A 1 137 ? 31.123 7.267 8.017 1.00 2.04 138 GLY A O 1
ATOM 698 N N . ARG A 1 138 ? 32.975 7.828 9.152 1.00 1.78 139 ARG A N 1
ATOM 699 C CA . ARG A 1 138 ? 33.558 8.517 8.000 1.00 1.17 139 ARG A CA 1
ATOM 700 C C . ARG A 1 138 ? 33.889 7.541 6.870 1.00 5.65 139 ARG A C 1
ATOM 701 O O . ARG A 1 138 ? 33.732 7.875 5.697 1.00 1.34 139 ARG A O 1
ATOM 709 N N . ILE A 1 139 ? 34.349 6.342 7.223 1.00 1.49 140 ILE A N 1
ATOM 710 C CA . ILE A 1 139 ? 34.620 5.311 6.211 1.00 2.10 140 ILE A CA 1
ATOM 711 C C . ILE A 1 139 ? 33.347 4.924 5.462 1.00 1.73 140 ILE A C 1
ATOM 712 O O . ILE A 1 139 ? 33.365 4.785 4.244 1.00 3.20 140 ILE A O 1
ATOM 717 N N . VAL A 1 140 ? 32.240 4.769 6.184 1.00 2.47 141 VAL A N 1
ATOM 718 C CA . VAL A 1 140 ? 30.949 4.494 5.544 1.00 3.29 141 VAL A CA 1
ATOM 719 C C . VAL A 1 140 ? 30.542 5.646 4.616 1.00 1.37 141 VAL A C 1
ATOM 720 O O . VAL A 1 140 ? 30.122 5.418 3.483 1.00 1.37 141 VAL A O 1
ATOM 724 N N . ALA A 1 141 ? 30.711 6.877 5.075 1.00 1.61 142 ALA A N 1
ATOM 725 C CA . ALA A 1 141 ? 30.424 8.048 4.236 1.00 2.34 142 ALA A CA 1
ATOM 726 C C . ALA A 1 141 ? 31.294 8.043 2.970 1.00 5.90 142 ALA A C 1
ATOM 727 O O . ALA A 1 141 ? 30.837 8.403 1.879 1.00 4.38 142 ALA A O 1
ATOM 729 N N . PHE A 1 142 ? 32.554 7.641 3.129 1.00 1.17 143 PHE A N 1
ATOM 730 C CA . PHE A 1 142 ? 33.485 7.498 2.004 1.00 1.44 143 PHE A CA 1
ATOM 731 C C . PHE A 1 142 ? 32.987 6.502 0.953 1.00 2.85 143 PHE A C 1
ATOM 732 O O . PHE A 1 142 ? 32.966 6.802 -0.257 1.00 0.96 143 PHE A O 1
ATOM 740 N N . PHE A 1 143 ? 32.593 5.312 1.387 1.00 1.62 144 PHE A N 1
ATOM 741 C CA . PHE A 1 143 ? 32.063 4.342 0.439 1.00 4.66 144 PHE A CA 1
ATOM 742 C C . PHE A 1 143 ? 30.788 4.830 -0.237 1.00 2.94 144 PHE A C 1
ATOM 743 O O . PHE A 1 143 ? 30.624 4.676 -1.450 1.00 1.00 144 PHE A O 1
ATOM 751 N N . SER A 1 144 ? 29.892 5.423 0.544 1.00 2.69 145 SER A N 1
ATOM 752 C CA . SER A 1 144 ? 28.638 5.918 0.000 1.00 2.04 145 SER A CA 1
ATOM 753 C C . SER A 1 144 ? 28.856 7.031 -1.011 1.00 3.08 145 SER A C 1
ATOM 754 O O . SER A 1 144 ? 28.155 7.106 -2.021 1.00 2.00 145 SER A O 1
ATOM 757 N N . PHE A 1 145 ? 29.845 7.878 -0.742 1.00 0.09 146 PHE A N 1
ATOM 758 C CA . PHE A 1 145 ? 30.236 8.966 -1.637 1.00 0.75 146 PHE A CA 1
ATOM 759 C C . PHE A 1 145 ? 30.683 8.433 -2.996 1.00 3.49 146 PHE A C 1
ATOM 760 O O . PHE A 1 145 ? 30.237 8.913 -4.045 1.00 0.64 146 PHE A O 1
ATOM 768 N N . GLY A 1 146 ? 31.545 7.424 -2.987 1.00 2.26 147 GLY A N 1
ATOM 769 C CA . GLY A 1 146 ? 32.011 6.838 -4.231 1.00 3.92 147 GLY A CA 1
ATOM 770 C C . GLY A 1 146 ? 30.902 6.132 -4.986 1.00 2.37 147 GLY A C 1
ATOM 771 O O . GLY A 1 146 ? 30.861 6.158 -6.227 1.00 2.45 147 GLY A O 1
ATOM 772 N N . GLY A 1 147 ? 30.004 5.499 -4.242 1.00 3.39 148 GLY A N 1
ATOM 773 C CA . GLY A 1 147 ? 28.835 4.857 -4.821 1.00 2.51 148 GLY A CA 1
ATOM 774 C C . GLY A 1 147 ? 27.980 5.866 -5.552 1.00 5.85 148 GLY A C 1
ATOM 775 O O . GLY A 1 147 ? 27.544 5.616 -6.679 1.00 4.03 148 GLY A O 1
ATOM 776 N N . ALA A 1 148 ? 27.742 7.017 -4.923 1.00 4.99 149 ALA A N 1
ATOM 777 C CA . ALA A 1 148 ? 26.915 8.052 -5.529 1.00 1.17 149 ALA A CA 1
ATOM 778 C C . ALA A 1 148 ? 27.552 8.620 -6.799 1.00 2.49 149 ALA A C 1
ATOM 779 O O . ALA A 1 148 ? 26.867 8.870 -7.802 1.00 3.60 149 ALA A O 1
ATOM 781 N N . LEU A 1 149 ? 28.864 8.804 -6.749 1.00 1.60 150 LEU A N 1
ATOM 782 C CA . LEU A 1 149 ? 29.651 9.300 -7.885 1.00 3.98 150 LEU A CA 1
ATOM 783 C C . LEU A 1 149 ? 29.552 8.358 -9.077 1.00 3.45 150 LEU A C 1
ATOM 784 O O . LEU A 1 149 ? 29.397 8.795 -10.216 1.00 2.46 150 LEU A O 1
ATOM 789 N N . CYS A 1 150 ? 29.663 7.063 -8.816 1.00 1.50 151 CYS A N 1
ATOM 790 C CA . CYS A 1 150 ? 29.518 6.059 -9.867 1.00 7.32 151 CYS A CA 1
ATOM 791 C C . CYS A 1 150 ? 28.149 6.060 -10.550 1.00 5.44 151 CYS A C 1
ATOM 792 O O . CYS A 1 150 ? 28.059 6.026 -11.791 1.00 3.38 151 CYS A O 1
ATOM 795 N N . VAL A 1 151 ? 27.089 6.085 -9.751 1.00 2.44 152 VAL A N 1
ATOM 796 C CA . VAL A 1 151 ? 25.740 6.147 -10.297 1.00 2.62 152 VAL A CA 1
ATOM 797 C C . VAL A 1 151 ? 25.529 7.443 -11.071 1.00 4.92 152 VAL A C 1
ATOM 798 O O . VAL A 1 151 ? 24.984 7.435 -12.184 1.00 3.74 152 VAL A O 1
ATOM 802 N N . GLU A 1 152 ? 25.994 8.552 -10.502 1.00 3.17 153 GLU A N 1
ATOM 803 C CA . GLU A 1 152 ? 25.930 9.847 -11.193 1.00 3.40 153 GLU A CA 1
ATOM 804 C C . GLU A 1 152 ? 26.650 9.798 -12.542 1.00 5.32 153 GLU A C 1
ATOM 805 O O . GLU A 1 152 ? 26.147 10.314 -13.541 1.00 5.31 153 GLU A O 1
ATOM 811 N N . SER A 1 153 ? 27.829 9.184 -12.565 1.00 3.46 154 SER A N 1
ATOM 812 C CA . SER A 1 153 ? 28.601 9.078 -13.804 1.00 2.97 154 SER A CA 1
ATOM 813 C C . SER A 1 153 ? 27.830 8.341 -14.895 1.00 5.65 154 SER A C 1
ATOM 814 O O . SER A 1 153 ? 27.860 8.752 -16.053 1.00 6.72 154 SER A O 1
ATOM 817 N N . VAL A 1 154 ? 27.147 7.253 -14.533 1.00 3.16 155 VAL A N 1
ATOM 818 C CA . VAL A 1 154 ? 26.382 6.481 -15.525 1.00 6.93 155 VAL A CA 1
ATOM 819 C C . VAL A 1 154 ? 25.167 7.268 -16.041 1.00 7.96 155 VAL A C 1
ATOM 820 O O . VAL A 1 154 ? 24.946 7.361 -17.264 1.00 5.45 155 VAL A O 1
ATOM 824 N N . ASP A 1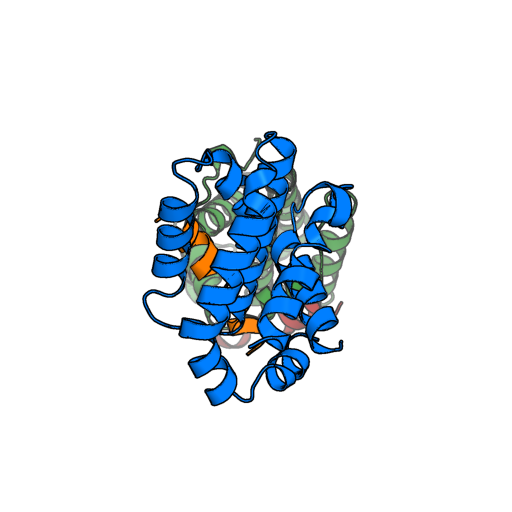 155 ? 24.398 7.849 -15.122 1.00 4.33 156 ASP A N 1
ATOM 825 C CA . ASP A 1 155 ? 23.276 8.721 -15.481 1.00 5.57 156 ASP A CA 1
ATOM 826 C C . ASP A 1 155 ? 23.662 9.813 -16.479 1.00 4.23 156 ASP A C 1
ATOM 827 O O . ASP A 1 155 ? 22.856 10.194 -17.324 1.00 8.52 156 ASP A O 1
ATOM 832 N N . LYS A 1 156 ? 24.892 10.316 -16.366 1.00 3.18 157 LYS A N 1
ATOM 833 C CA . LYS A 1 156 ? 25.348 11.474 -17.134 1.00 8.53 157 LYS A CA 1
ATOM 834 C C . LYS A 1 156 ? 26.149 11.075 -18.366 1.00 5.69 157 LYS A C 1
ATOM 835 O O . LYS A 1 156 ? 26.728 11.925 -19.042 1.00 4.53 157 LYS A O 1
ATOM 841 N N . GLU A 1 157 ? 26.170 9.780 -18.653 1.00 3.21 158 GLU A N 1
ATOM 842 C CA . GLU A 1 157 ? 26.941 9.219 -19.766 1.00 5.13 158 GLU A CA 1
ATOM 843 C C . GLU A 1 157 ? 28.448 9.436 -19.655 1.00 12.21 158 GLU A C 1
ATOM 844 O O . GLU A 1 157 ? 29.140 9.589 -20.658 1.00 11.23 158 GLU A O 1
ATOM 850 N N . MET A 1 158 ? 28.947 9.431 -18.422 1.00 4.06 159 MET A N 1
ATOM 851 C CA . MET A 1 158 ? 30.381 9.431 -18.171 1.00 4.71 159 MET A CA 1
ATOM 852 C C . MET A 1 158 ? 30.818 8.140 -17.522 1.00 7.00 159 MET A C 1
ATOM 853 O O . MET A 1 158 ? 31.586 8.146 -16.560 1.00 7.32 159 MET A O 1
ATOM 858 N N . GLN A 1 159 ? 30.335 7.028 -18.051 1.00 5.48 160 GLN A N 1
ATOM 859 C CA . GLN A 1 159 ? 30.560 5.740 -17.417 1.00 4.41 160 GLN A CA 1
ATOM 860 C C . GLN A 1 159 ? 32.009 5.266 -17.463 1.00 10.22 160 GLN A C 1
ATOM 861 O O . GLN A 1 159 ? 32.351 4.300 -16.788 1.00 7.08 160 GLN A O 1
ATOM 867 N N . VAL A 1 160 ? 32.865 5.928 -18.242 1.00 8.53 161 VAL A N 1
ATOM 868 C CA . VAL A 1 160 ? 34.300 5.614 -18.185 1.00 9.42 161 VAL A CA 1
ATOM 869 C C . VAL A 1 160 ? 34.878 5.910 -16.793 1.00 10.01 161 VAL A C 1
ATOM 870 O O . VAL A 1 160 ? 35.906 5.357 -16.398 1.00 12.80 161 VAL A O 1
ATOM 874 N N . LEU A 1 161 ? 34.203 6.775 -16.046 1.00 7.46 162 LEU A N 1
ATOM 875 C CA . LEU A 1 161 ? 34.664 7.119 -14.704 1.00 9.65 162 LEU A CA 1
ATOM 876 C C . LEU A 1 161 ? 34.429 6.025 -13.671 1.00 8.92 162 LEU A C 1
ATOM 877 O O . LEU A 1 161 ? 35.030 6.070 -12.610 1.00 7.10 162 LEU A O 1
ATOM 882 N N . VAL A 1 162 ? 33.559 5.059 -13.957 1.00 3.84 163 VAL A N 1
ATOM 883 C CA . VAL A 1 162 ? 33.250 4.019 -12.954 1.00 4.45 163 VAL A CA 1
ATOM 884 C C . VAL A 1 162 ? 34.483 3.237 -12.508 1.00 9.52 163 VAL A C 1
ATOM 885 O O . VAL A 1 162 ? 34.756 3.104 -11.307 1.00 2.88 163 VAL A O 1
ATOM 889 N N . SER A 1 163 ? 35.258 2.747 -13.464 1.00 6.04 164 SER A N 1
ATOM 890 C CA . SER A 1 163 ? 36.423 1.952 -13.106 1.00 7.09 164 SER A CA 1
ATOM 891 C C . SER A 1 163 ? 37.508 2.857 -12.527 1.00 8.23 164 SER A C 1
ATOM 892 O O . SER A 1 163 ? 38.316 2.424 -11.702 1.00 8.51 164 SER A O 1
ATOM 895 N N . ARG A 1 164 ? 37.511 4.125 -12.929 1.00 3.22 165 ARG A N 1
ATOM 896 C CA . ARG A 1 164 ? 38.469 5.075 -12.374 1.00 4.48 165 ARG A CA 1
ATOM 897 C C . ARG A 1 164 ? 38.165 5.399 -10.902 1.00 10.14 165 ARG A C 1
ATOM 898 O O . ARG A 1 164 ? 39.044 5.333 -10.044 1.00 3.29 165 ARG A O 1
ATOM 906 N N . ILE A 1 165 ? 36.918 5.740 -10.612 1.00 5.07 166 ILE A N 1
ATOM 907 C CA . ILE A 1 165 ? 36.510 5.952 -9.221 1.00 5.02 166 ILE A CA 1
ATOM 908 C C . ILE A 1 165 ? 36.817 4.723 -8.360 1.00 5.31 166 ILE A C 1
ATOM 909 O O . ILE A 1 165 ? 37.285 4.852 -7.235 1.00 5.38 166 ILE A O 1
ATOM 914 N N . ALA A 1 166 ? 36.555 3.531 -8.881 1.00 4.52 167 ALA A N 1
ATOM 915 C CA . ALA A 1 166 ? 36.866 2.302 -8.149 1.00 5.20 167 ALA A CA 1
ATOM 916 C C . ALA A 1 166 ? 38.353 2.236 -7.836 1.00 5.71 167 ALA A C 1
ATOM 917 O O . ALA A 1 166 ? 38.751 1.842 -6.744 1.00 4.42 167 ALA A O 1
ATOM 919 N N . SER A 1 167 ? 39.182 2.636 -8.795 1.00 3.68 168 SER A N 1
ATOM 920 C CA . SER A 1 167 ? 40.629 2.635 -8.590 1.00 7.14 168 SER A CA 1
ATOM 921 C C . SER A 1 167 ? 41.065 3.705 -7.572 1.00 3.07 168 SER A C 1
ATOM 922 O O . SER A 1 167 ? 41.893 3.445 -6.691 1.00 4.65 168 SER A O 1
ATOM 925 N N . TRP A 1 168 ? 40.499 4.906 -7.671 1.00 3.81 169 TRP A N 1
ATOM 926 C CA . TRP A 1 168 ? 40.852 5.968 -6.722 1.00 5.51 169 TRP A CA 1
ATOM 927 C C . TRP A 1 168 ? 40.465 5.603 -5.275 1.00 5.13 169 TRP A C 1
ATOM 928 O O . TRP A 1 168 ? 41.197 5.899 -4.325 1.00 5.14 169 TRP A O 1
ATOM 939 N N . MET A 1 169 ? 39.305 4.967 -5.111 1.00 2.95 170 MET A N 1
ATOM 940 C CA . MET A 1 169 ? 38.828 4.536 -3.795 1.00 3.86 170 MET A CA 1
ATOM 941 C C . MET A 1 169 ? 39.710 3.440 -3.207 1.00 8.00 170 MET A C 1
ATOM 942 O O . MET A 1 169 ? 40.057 3.480 -2.025 1.00 7.17 170 MET A O 1
ATOM 947 N N . ALA A 1 170 ? 40.061 2.453 -4.027 1.00 4.40 171 ALA A N 1
ATOM 948 C CA . ALA A 1 170 ? 40.890 1.348 -3.551 1.00 9.53 171 ALA A CA 1
ATOM 949 C C . ALA A 1 170 ? 42.291 1.838 -3.178 1.00 8.80 171 ALA A C 1
ATOM 950 O O . ALA A 1 170 ? 42.888 1.376 -2.201 1.00 6.40 171 ALA A O 1
ATOM 952 N N . THR A 1 171 ? 42.815 2.779 -3.955 1.00 6.33 172 THR A N 1
ATOM 953 C CA . THR A 1 171 ? 44.098 3.409 -3.627 1.00 6.00 172 THR A CA 1
ATOM 954 C C . THR A 1 171 ? 44.022 4.163 -2.302 1.00 11.36 172 THR A C 1
ATOM 955 O O . THR A 1 171 ? 44.895 4.018 -1.445 1.00 11.85 172 THR A O 1
ATOM 959 N N . TYR A 1 172 ? 42.974 4.965 -2.127 1.00 5.83 173 TYR A N 1
ATOM 960 C CA . TYR A 1 172 ? 42.845 5.737 -0.904 1.00 6.01 173 TYR A CA 1
ATOM 961 C C . TYR A 1 172 ? 42.650 4.813 0.286 1.00 7.01 173 TYR A C 1
ATOM 962 O O . TYR A 1 172 ? 43.259 5.015 1.343 1.00 7.94 173 TYR A O 1
ATOM 971 N N . LEU A 1 173 ? 41.801 3.801 0.116 1.00 5.13 174 LEU A N 1
ATOM 972 C CA . LEU A 1 173 ? 41.555 2.816 1.166 1.00 7.15 174 LEU A CA 1
ATOM 973 C C . LEU A 1 173 ? 42.854 2.118 1.582 1.00 9.44 174 LEU A C 1
ATOM 974 O O . LEU A 1 173 ? 43.166 2.017 2.770 1.00 8.52 174 LEU A O 1
ATOM 979 N N . ASN A 1 174 ? 43.616 1.638 0.601 1.00 9.09 175 ASN A N 1
ATOM 980 C CA . ASN A 1 174 ? 44.824 0.873 0.887 1.00 10.36 175 ASN A CA 1
ATOM 981 C C . ASN A 1 174 ? 45.957 1.710 1.465 1.00 17.74 175 ASN A C 1
ATOM 982 O O . ASN A 1 174 ? 46.650 1.274 2.377 1.00 20.32 175 ASN A O 1
ATOM 987 N N . ASP A 1 175 ? 46.136 2.918 0.945 1.00 8.09 176 ASP A N 1
ATOM 988 C CA . ASP A 1 175 ? 47.224 3.779 1.411 1.00 15.28 176 ASP A CA 1
ATOM 989 C C . ASP A 1 175 ? 46.922 4.516 2.714 1.00 24.97 176 ASP A C 1
ATOM 990 O O . ASP A 1 175 ? 47.784 4.631 3.586 1.00 15.94 176 ASP A O 1
ATOM 995 N N . HIS A 1 176 ? 45.695 5.005 2.857 1.00 8.81 177 HIS A N 1
ATOM 996 C CA . HIS A 1 176 ? 45.413 5.980 3.903 1.00 10.57 177 HIS A CA 1
ATOM 997 C C . HIS A 1 176 ? 44.446 5.507 4.963 1.00 8.09 177 HIS A C 1
ATOM 998 O O . HIS A 1 176 ? 44.540 5.944 6.100 1.00 15.99 177 HIS A O 1
ATOM 1005 N N . LEU A 1 177 ? 43.522 4.615 4.607 1.00 5.87 178 LEU A N 1
ATOM 1006 C CA . LEU A 1 177 ? 42.545 4.122 5.578 1.00 5.29 178 LEU A CA 1
ATOM 1007 C C . LEU A 1 177 ? 42.951 2.810 6.248 1.00 10.03 178 LEU A C 1
ATOM 1008 O O . LEU A 1 177 ? 42.654 2.574 7.420 1.00 9.09 178 LEU A O 1
ATOM 1013 N N . GLU A 1 178 ? 43.615 1.947 5.494 1.00 7.45 179 GLU A N 1
ATOM 1014 C CA . GLU A 1 178 ? 44.109 0.686 6.040 1.00 9.91 179 GLU A CA 1
ATOM 1015 C C . GLU A 1 178 ? 44.912 0.804 7.357 1.00 6.67 179 GLU A C 1
ATOM 1016 O O . GLU A 1 178 ? 44.715 -0.020 8.254 1.00 9.30 179 GLU A O 1
ATOM 1022 N N . PRO A 1 179 ? 45.824 1.803 7.470 1.00 10.07 180 PRO A N 1
ATOM 1023 C CA . PRO A 1 179 ? 46.562 1.901 8.736 1.00 13.51 180 PRO A CA 1
ATOM 1024 C C . PRO A 1 179 ? 45.628 2.022 9.932 1.00 12.20 180 PRO A C 1
ATOM 1025 O O . PRO A 1 179 ? 45.833 1.310 10.920 1.00 13.43 180 PRO A O 1
ATOM 1029 N N . TRP A 1 180 ? 44.613 2.882 9.833 1.00 8.39 181 TRP A N 1
ATOM 1030 C CA . TRP A 1 180 ? 43.666 3.066 10.928 1.00 9.23 181 TRP A CA 1
ATOM 1031 C C . TRP A 1 180 ? 42.837 1.814 11.117 1.00 10.87 181 TRP A C 1
ATOM 1032 O O . TRP A 1 180 ? 42.611 1.393 12.233 1.00 8.57 181 TRP A O 1
ATOM 1043 N N . ILE A 1 181 ? 42.373 1.228 10.015 1.00 9.61 182 ILE A N 1
ATOM 1044 C CA . ILE A 1 181 ? 41.521 0.045 10.085 1.00 5.47 182 ILE A CA 1
ATOM 1045 C C . ILE A 1 181 ? 42.248 -1.110 10.788 1.00 10.49 182 ILE A C 1
ATOM 1046 O O . ILE A 1 181 ? 41.691 -1.750 11.682 1.00 12.40 182 ILE A O 1
ATOM 1051 N N . GLN A 1 182 ? 43.497 -1.365 10.409 1.00 13.25 183 GLN A N 1
ATOM 1052 C CA . GLN A 1 182 ? 44.257 -2.429 11.075 1.00 14.20 183 GLN A CA 1
ATOM 1053 C C . GLN A 1 182 ? 44.525 -2.108 12.564 1.00 14.27 183 GLN A C 1
ATOM 1054 O O . GLN A 1 182 ? 44.474 -2.987 13.413 1.00 23.70 183 GLN A O 1
ATOM 1060 N N . GLU A 1 183 ? 44.777 -0.840 12.872 1.00 16.16 184 GLU A N 1
ATOM 1061 C CA . GLU A 1 183 ? 45.018 -0.389 14.245 1.00 20.99 184 GLU A CA 1
ATOM 1062 C C . GLU A 1 183 ? 43.762 -0.512 15.140 1.00 24.57 184 GLU A C 1
ATOM 1063 O O . GLU A 1 183 ? 43.860 -0.519 16.369 1.00 24.27 184 GLU A O 1
ATOM 1069 N N . ASN A 1 184 ? 42.590 -0.648 14.520 1.00 12.69 185 ASN A N 1
ATOM 1070 C CA . ASN A 1 184 ? 41.316 -0.677 15.242 1.00 13.91 185 ASN A CA 1
ATOM 1071 C C . ASN A 1 184 ? 40.589 -2.000 15.075 1.00 15.09 185 ASN A C 1
ATOM 1072 O O . ASN A 1 184 ? 39.359 -2.056 15.119 1.00 20.27 185 ASN A O 1
ATOM 1077 N N . GLY A 1 185 ? 41.352 -3.064 14.863 1.00 13.60 186 GLY A N 1
ATOM 1078 C CA . GLY A 1 185 ? 40.786 -4.400 14.874 1.00 22.46 186 GLY A CA 1
ATOM 1079 C C . GLY A 1 185 ? 40.326 -4.891 13.520 1.00 27.85 186 GLY A C 1
ATOM 1080 O O . GLY A 1 185 ? 39.546 -5.842 13.434 1.00 29.39 186 GLY A O 1
ATOM 1081 N N . GLY A 1 186 ? 40.798 -4.242 12.459 1.00 16.44 187 GLY A N 1
ATOM 1082 C CA . GLY A 1 186 ? 40.454 -4.658 11.108 1.00 21.61 187 GLY A CA 1
ATOM 1083 C C . GLY A 1 186 ? 38.962 -4.656 10.814 1.00 17.58 187 GLY A C 1
ATOM 1084 O O . GLY A 1 186 ? 38.157 -4.199 11.629 1.00 19.06 187 GLY A O 1
ATOM 1085 N N . TRP A 1 187 ? 38.590 -5.173 9.645 1.00 14.03 188 TRP A N 1
ATOM 1086 C CA . TRP A 1 187 ? 37.200 -5.112 9.193 1.00 16.74 188 TRP A CA 1
ATOM 1087 C C . TRP A 1 187 ? 36.252 -6.000 9.991 1.00 19.91 188 TRP A C 1
ATOM 1088 O O . TRP A 1 187 ? 35.040 -5.831 9.915 1.00 13.10 188 TRP A O 1
ATOM 1099 N N . ASP A 1 188 ? 36.789 -6.969 10.726 1.00 19.65 189 ASP A N 1
ATOM 1100 C CA . ASP A 1 188 ? 35.937 -7.841 11.533 1.00 16.47 189 ASP A CA 1
ATOM 1101 C C . ASP A 1 188 ? 35.292 -7.051 12.675 1.00 21.23 189 ASP A C 1
ATOM 1102 O O . ASP A 1 188 ? 34.169 -7.343 13.108 1.00 19.73 189 ASP A O 1
ATOM 1107 N N . THR A 1 189 ? 36.012 -6.048 13.160 1.00 13.49 190 THR A N 1
ATOM 1108 C CA . THR A 1 189 ? 35.468 -5.135 14.149 1.00 21.28 190 THR A CA 1
ATOM 1109 C C . THR A 1 189 ? 34.291 -4.376 13.548 1.00 24.65 190 THR A C 1
ATOM 1110 O O . THR A 1 189 ? 33.260 -4.202 14.191 1.00 20.16 190 THR A O 1
ATOM 1114 N N . PHE A 1 190 ? 34.454 -3.920 12.310 1.00 17.15 191 PHE A N 1
ATOM 1115 C CA . PHE A 1 190 ? 33.370 -3.242 11.608 1.00 15.74 191 PHE A CA 1
ATOM 1116 C C . PHE A 1 190 ? 32.146 -4.139 11.571 1.00 11.49 191 PHE A C 1
ATOM 1117 O O . PHE A 1 190 ? 31.040 -3.685 11.849 1.00 14.04 191 PHE A O 1
ATOM 1125 N N . VAL A 1 191 ? 32.350 -5.419 11.261 1.00 11.84 192 VAL A N 1
ATOM 1126 C CA . VAL A 1 191 ? 31.235 -6.358 11.186 1.00 18.57 192 VAL A CA 1
ATOM 1127 C C . VAL A 1 191 ? 30.504 -6.428 12.531 1.00 17.63 192 VAL A C 1
ATOM 1128 O O . VAL A 1 191 ? 29.271 -6.472 12.577 1.00 23.62 192 VAL A O 1
ATOM 1132 N N . ASP A 1 192 ? 31.277 -6.417 13.615 1.00 21.06 193 ASP A N 1
ATOM 1133 C CA . ASP A 1 192 ? 30.735 -6.397 14.973 1.00 22.79 193 ASP A CA 1
ATOM 1134 C C . ASP A 1 192 ? 29.754 -5.255 15.183 1.00 27.58 193 ASP A C 1
ATOM 1135 O O . ASP A 1 192 ? 28.616 -5.466 15.606 1.00 31.23 193 ASP A O 1
ATOM 1140 N N . LEU A 1 193 ? 30.207 -4.043 14.883 1.00 20.20 194 LEU A N 1
ATOM 1141 C CA . LEU A 1 193 ? 29.431 -2.843 15.168 1.00 19.68 194 LEU A CA 1
ATOM 1142 C C . LEU A 1 193 ? 28.339 -2.557 14.137 1.00 19.00 194 LEU A C 1
ATOM 1143 O O . LEU A 1 193 ? 27.260 -2.084 14.489 1.00 23.33 194 LEU A O 1
ATOM 1148 N N . TYR A 1 194 ? 28.617 -2.844 12.866 1.00 20.33 195 TYR A N 1
ATOM 1149 C CA . TYR A 1 194 ? 27.738 -2.396 11.781 1.00 14.02 195 TYR A CA 1
ATOM 1150 C C . TYR A 1 194 ? 26.984 -3.512 11.054 1.00 21.26 195 TYR A C 1
ATOM 1151 O O . TYR A 1 194 ? 26.105 -3.235 10.228 1.00 28.18 195 TYR A O 1
ATOM 1160 N N . GLY A 1 195 ? 27.329 -4.762 11.357 1.00 21.19 196 GLY A N 1
ATOM 1161 C CA . GLY A 1 195 ? 26.741 -5.905 10.676 1.00 26.04 196 GLY A CA 1
ATOM 1162 C C . GLY A 1 195 ? 25.351 -6.263 11.168 1.00 48.87 196 GLY A C 1
ATOM 1163 O O . GLY A 1 195 ? 25.103 -6.332 12.374 1.00 36.52 196 GLY A O 1
ATOM 1177 N N . ILE B 2 2 ? 34.298 21.695 -0.392 1.00 8.82 2 ILE B N 1
ATOM 1178 C CA . ILE B 2 2 ? 34.448 21.831 1.048 1.00 7.23 2 ILE B CA 1
ATOM 1179 C C . ILE B 2 2 ? 33.140 21.579 1.780 1.00 4.62 2 ILE B C 1
ATOM 1180 O O . ILE B 2 2 ? 33.110 20.869 2.782 1.00 7.83 2 ILE B O 1
ATOM 1185 N N . TRP B 2 3 ? 32.059 22.172 1.281 1.00 6.95 3 TRP B N 1
ATOM 1186 C CA . TRP B 2 3 ? 30.765 22.058 1.934 1.00 8.64 3 TRP B CA 1
ATOM 1187 C C . TRP B 2 3 ? 30.251 20.634 1.852 1.00 11.16 3 TRP B C 1
ATOM 1188 O O . TRP B 2 3 ? 29.640 20.130 2.787 1.00 5.77 3 TRP B O 1
ATOM 1199 N N . ILE B 2 4 ? 30.495 19.980 0.727 1.00 6.26 4 ILE B N 1
ATOM 1200 C CA . ILE B 2 4 ? 30.022 18.610 0.565 1.00 4.76 4 ILE B CA 1
ATOM 1201 C C . ILE B 2 4 ? 30.778 17.679 1.527 1.00 4.62 4 ILE B C 1
ATOM 1202 O O . ILE B 2 4 ? 30.178 16.835 2.187 1.00 3.54 4 ILE B O 1
ATOM 1207 N N . ALA B 2 5 ? 32.091 17.858 1.626 1.00 2.12 5 ALA B N 1
ATOM 1208 C CA . ALA B 2 5 ? 32.892 17.080 2.558 1.00 3.27 5 ALA B CA 1
ATOM 1209 C C . ALA B 2 5 ? 32.425 17.324 3.985 1.00 2.52 5 ALA B C 1
ATOM 1210 O O . ALA B 2 5 ? 32.352 16.399 4.795 1.00 4.98 5 ALA B O 1
ATOM 1212 N N . GLN B 2 6 ? 32.140 18.581 4.297 1.00 2.24 6 GLN B N 1
ATOM 1213 C CA . GLN B 2 6 ? 31.645 18.919 5.623 1.00 5.56 6 GLN B CA 1
ATOM 1214 C C . GLN B 2 6 ? 30.327 18.211 5.949 1.00 8.91 6 GLN B C 1
ATOM 1215 O O . GLN B 2 6 ? 30.132 17.723 7.078 1.00 4.34 6 GLN B O 1
ATOM 1221 N N . GLU B 2 7 ? 29.432 18.132 4.967 1.00 3.59 7 GLU B N 1
ATOM 1222 C CA . GLU B 2 7 ? 28.172 17.434 5.177 1.00 4.12 7 GLU B CA 1
ATOM 1223 C C . GLU B 2 7 ? 28.433 15.976 5.450 1.00 4.44 7 GLU B C 1
ATOM 1224 O O . GLU B 2 7 ? 27.863 15.398 6.377 1.00 8.39 7 GLU B O 1
ATOM 1230 N N . LEU B 2 8 ? 29.304 15.381 4.645 1.00 1.20 8 LEU B N 1
ATOM 1231 C CA . LEU B 2 8 ? 29.587 13.959 4.776 1.00 2.63 8 LEU B CA 1
ATOM 1232 C C . LEU B 2 8 ? 30.280 13.666 6.091 1.00 3.64 8 LEU B C 1
ATOM 1233 O O . LEU B 2 8 ? 30.000 12.661 6.732 1.00 3.22 8 LEU B O 1
ATOM 1238 N N . ARG B 2 9 ? 31.197 14.548 6.478 1.00 3.80 9 ARG B N 1
ATOM 1239 C CA . ARG B 2 9 ? 31.961 14.372 7.709 1.00 5.18 9 ARG B CA 1
ATOM 1240 C C . ARG B 2 9 ? 31.041 14.428 8.921 1.00 3.65 9 ARG B C 1
ATOM 1241 O O . ARG B 2 9 ? 31.121 13.578 9.805 1.00 2.74 9 ARG B O 1
ATOM 1249 N N . SER B 2 10 ? 30.146 15.413 8.952 1.00 1.09 10 SER B N 1
ATOM 1250 C CA . SER B 2 10 ? 29.310 15.596 10.123 1.00 6.34 10 SER B CA 1
ATOM 1251 C C . SER B 2 10 ? 28.338 14.424 10.273 1.00 6.33 10 SER B C 1
ATOM 1252 O O . SER B 2 10 ? 28.060 13.960 11.385 1.00 1.77 10 SER B O 1
ATOM 1255 N N . ARG B 2 11 ? 27.839 13.930 9.144 1.00 2.05 11 ARG B N 1
ATOM 1256 C CA . ARG B 2 11 ? 26.924 12.799 9.157 1.00 1.95 11 ARG B CA 1
ATOM 1257 C C . ARG B 2 11 ? 27.648 11.490 9.454 1.00 2.39 11 ARG B C 1
ATOM 1258 O O . ARG B 2 11 ? 27.119 10.606 10.150 1.00 2.94 11 ARG B O 1
ATOM 1266 N N . GLY B 2 12 ? 28.868 11.368 8.937 1.00 3.23 12 GLY B N 1
ATOM 1267 C CA . GLY B 2 12 ? 29.695 10.227 9.255 1.00 2.10 12 GLY B CA 1
ATOM 1268 C C . GLY B 2 12 ? 29.970 10.187 10.752 1.00 2.51 12 GLY B C 1
ATOM 1269 O O . GLY B 2 12 ? 30.017 9.118 11.365 1.00 0.66 12 GLY B O 1
ATOM 1270 N N . ASP B 2 13 ? 30.155 11.357 11.346 1.00 2.59 13 ASP B N 1
ATOM 1271 C CA . ASP B 2 13 ? 30.474 11.420 12.773 1.00 3.19 13 ASP B CA 1
ATOM 1272 C C . ASP B 2 13 ? 29.270 11.082 13.649 1.00 5.62 13 ASP B C 1
ATOM 1273 O O . ASP B 2 13 ? 29.415 10.467 14.708 1.00 5.75 13 ASP B O 1
ATOM 1288 N N . PHE B 2 15 ? 26.858 9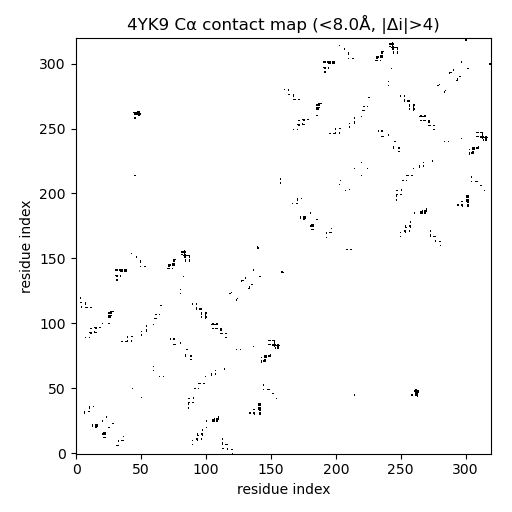.150 12.692 1.00 3.59 15 PHE B N 1
ATOM 1289 C CA . PHE B 2 15 ? 26.687 7.724 12.479 1.00 5.07 15 PHE B CA 1
ATOM 1290 C C . PHE B 2 15 ? 27.670 6.982 13.390 1.00 4.29 15 PHE B C 1
ATOM 1291 O O . PHE B 2 15 ? 27.314 6.026 14.086 1.00 5.83 15 PHE B O 1
ATOM 1299 N N . ASN B 2 16 ? 28.913 7.452 13.396 1.00 2.86 16 ASN B N 1
ATOM 1300 C CA . ASN B 2 16 ? 29.961 6.853 14.198 1.00 7.92 16 ASN B CA 1
ATOM 1301 C C . ASN B 2 16 ? 29.658 6.910 15.688 1.00 8.76 16 ASN B C 1
ATOM 1302 O O . ASN B 2 16 ? 29.888 5.941 16.410 1.00 8.78 16 ASN B O 1
ATOM 1307 N N . ALA B 2 17 ? 29.157 8.056 16.144 1.00 7.37 17 ALA B N 1
ATOM 1308 C CA . ALA B 2 17 ? 28.880 8.245 17.567 1.00 6.31 17 ALA B CA 1
ATOM 1309 C C . ALA B 2 17 ? 27.809 7.281 18.046 1.00 8.02 17 ALA B C 1
ATOM 1310 O O . ALA B 2 17 ? 27.852 6.811 19.189 1.00 9.74 17 ALA B O 1
ATOM 1312 N N . TYR B 2 18 ? 26.843 6.976 17.186 1.00 3.34 18 TYR B N 1
ATOM 1313 C CA . TYR B 2 18 ? 25.770 6.075 17.576 1.00 3.63 18 TYR B CA 1
ATOM 1314 C C . TYR B 2 18 ? 26.260 4.641 17.697 1.00 9.44 18 TYR B C 1
ATOM 1315 O O . TYR B 2 18 ? 25.923 3.945 18.659 1.00 6.02 18 TYR B O 1
ATOM 1324 N N . TYR B 2 19 ? 27.079 4.217 16.735 1.00 5.54 19 TYR B N 1
ATOM 1325 C CA . TYR B 2 19 ? 27.500 2.814 16.617 1.00 7.48 19 TYR B CA 1
ATOM 1326 C C . TYR B 2 19 ? 28.824 2.426 17.295 1.00 11.22 19 TYR B C 1
ATOM 1327 O O . TYR B 2 19 ? 29.083 1.235 17.495 1.00 12.80 19 TYR B O 1
ATOM 1336 N N . ALA B 2 20 ? 29.644 3.417 17.654 1.00 9.17 20 ALA B N 1
ATOM 1337 C CA . ALA B 2 20 ? 30.940 3.185 18.311 1.00 11.30 20 ALA B CA 1
ATOM 1338 C C . ALA B 2 20 ? 30.798 2.345 19.574 1.00 11.05 20 ALA B C 1
ATOM 1339 O O . ALA B 2 20 ? 29.817 2.463 20.307 1.00 12.71 20 ALA B O 1
ATOM 1353 N N . SER C 1 1 ? -4.534 29.494 21.616 1.00 19.62 2 SER F N 1
ATOM 1354 C CA . SER C 1 1 ? -4.424 28.529 20.526 1.00 24.37 2 SER F CA 1
ATOM 1355 C C . SER C 1 1 ? -3.421 29.028 19.505 1.00 30.40 2 SER F C 1
ATOM 1356 O O . SER C 1 1 ? -2.572 28.272 19.013 1.00 21.89 2 SER F O 1
ATOM 1359 N N . GLN C 1 2 ? -3.537 30.311 19.185 1.00 22.82 3 GLN F N 1
ATOM 1360 C CA . GLN C 1 2 ? -2.633 30.973 18.262 1.00 23.83 3 GLN F CA 1
ATOM 1361 C C . GLN C 1 2 ? -1.233 31.005 18.864 1.00 21.87 3 GLN F C 1
ATOM 1362 O O . GLN C 1 2 ? -0.260 30.632 18.208 1.00 18.32 3 GLN F O 1
ATOM 1368 N N . SER C 1 3 ? -1.140 31.427 20.124 1.00 15.50 4 SER F N 1
ATOM 1369 C CA . SER C 1 3 ? 0.150 31.565 20.796 1.00 16.90 4 SER F CA 1
ATOM 1370 C C . SER C 1 3 ? 0.859 30.218 20.951 1.00 11.41 4 SER F C 1
ATOM 1371 O O . SER C 1 3 ? 2.091 30.148 20.939 1.00 15.35 4 SER F O 1
ATOM 1374 N N . ASN C 1 4 ? 0.085 29.150 21.118 1.00 15.30 5 ASN F N 1
ATOM 1375 C CA . ASN C 1 4 ? 0.654 27.805 21.157 1.00 16.15 5 ASN F CA 1
ATOM 1376 C C . ASN C 1 4 ? 1.156 27.369 19.780 1.00 10.93 5 ASN F C 1
ATOM 1377 O O . ASN C 1 4 ? 2.198 26.717 19.656 1.00 10.53 5 ASN F O 1
ATOM 1382 N N . ARG C 1 5 ? 0.414 27.737 18.743 1.00 12.71 6 ARG F N 1
ATOM 1383 C CA . ARG C 1 5 ? 0.848 27.478 17.382 1.00 10.63 6 ARG F CA 1
ATOM 1384 C C . ARG C 1 5 ? 2.189 28.158 17.122 1.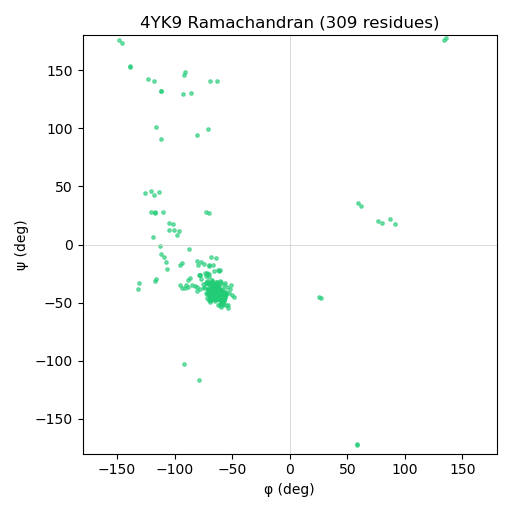00 8.89 6 ARG F C 1
ATOM 1385 O O . ARG C 1 5 ? 3.087 27.577 16.515 1.00 9.80 6 ARG F O 1
ATOM 1393 N N . GLU C 1 6 ? 2.331 29.386 17.598 1.00 9.67 7 GLU F N 1
ATOM 1394 C CA . GLU C 1 6 ? 3.567 30.134 17.390 1.00 8.98 7 GLU F CA 1
ATOM 1395 C C . GLU C 1 6 ? 4.710 29.539 18.205 1.00 6.57 7 GLU F C 1
ATOM 1396 O O . GLU C 1 6 ? 5.880 29.645 17.829 1.00 8.26 7 GLU F O 1
ATOM 1402 N N . LEU C 1 7 ? 4.370 28.914 19.322 1.00 13.64 8 LEU F N 1
ATOM 1403 C CA . LEU C 1 7 ? 5.369 28.236 20.142 1.00 7.45 8 LEU F CA 1
ATOM 1404 C C . LEU C 1 7 ? 5.942 27.012 19.406 1.00 6.06 8 LEU F C 1
ATOM 1405 O O . LEU C 1 7 ? 7.149 26.792 19.414 1.00 8.82 8 LEU F O 1
ATOM 1410 N N . VAL C 1 8 ? 5.080 26.214 18.781 1.00 5.17 9 VAL F N 1
ATOM 1411 C CA . VAL C 1 8 ? 5.544 25.050 18.030 1.00 3.89 9 VAL F CA 1
ATOM 1412 C C . VAL C 1 8 ? 6.427 25.458 16.845 1.00 6.16 9 VAL F C 1
ATOM 1413 O O . VAL C 1 8 ? 7.513 24.903 16.646 1.00 6.01 9 VAL F O 1
ATOM 1417 N N . VAL C 1 9 ? 5.976 26.443 16.073 1.00 8.83 10 VAL F N 1
ATOM 1418 C CA . VAL C 1 9 ? 6.761 26.936 14.938 1.00 8.92 10 VAL F CA 1
ATOM 1419 C C . VAL C 1 9 ? 8.090 27.552 15.373 1.00 4.22 10 VAL F C 1
ATOM 1420 O O . VAL C 1 9 ? 9.120 27.322 14.735 1.00 8.59 10 VAL F O 1
ATOM 1424 N N . ASP C 1 10 ? 8.091 28.316 16.461 1.00 5.29 11 ASP F N 1
ATOM 1425 C CA . ASP C 1 10 ? 9.355 28.863 16.956 1.00 12.14 11 ASP F CA 1
ATOM 1426 C C . ASP C 1 10 ? 10.366 27.765 17.276 1.00 11.67 11 ASP F C 1
ATOM 1427 O O . ASP C 1 10 ? 11.543 27.864 16.909 1.00 8.58 11 ASP F O 1
ATOM 1432 N N . PHE C 1 11 ? 9.894 26.711 17.939 1.00 5.65 12 PHE F N 1
ATOM 1433 C CA . PHE C 1 11 ? 10.772 25.640 18.389 1.00 9.08 12 PHE F CA 1
ATOM 1434 C C . PHE C 1 11 ? 11.279 24.828 17.209 1.00 3.84 12 PHE F C 1
ATOM 1435 O O . PHE C 1 11 ? 12.478 24.566 17.111 1.00 4.77 12 PHE F O 1
ATOM 1443 N N . LEU C 1 12 ? 10.374 24.428 16.316 1.00 4.21 13 LEU F N 1
ATOM 1444 C CA . LEU C 1 12 ? 10.772 23.644 15.145 1.00 6.10 13 LEU F CA 1
ATOM 1445 C C . LEU C 1 12 ? 11.696 24.437 14.213 1.00 7.00 13 LEU F C 1
ATOM 1446 O O . LEU C 1 12 ? 12.656 23.881 13.679 1.00 5.74 13 LEU F O 1
ATOM 1451 N N . SER C 1 13 ? 11.415 25.723 14.009 1.00 4.30 14 SER F N 1
ATOM 1452 C CA . SER C 1 13 ? 12.328 26.547 13.213 1.00 8.79 14 SER F CA 1
ATOM 1453 C C . SER C 1 13 ? 13.715 26.583 13.840 1.00 6.68 14 SER F C 1
ATOM 1454 O O . SER C 1 13 ? 14.729 26.512 13.146 1.00 4.26 14 SER F O 1
ATOM 1457 N N . TYR C 1 14 ? 13.758 26.711 15.164 1.00 4.91 15 TYR F N 1
ATOM 1458 C CA . TYR C 1 14 ? 15.027 26.757 15.868 1.00 3.61 15 TYR F CA 1
ATOM 1459 C C . TYR C 1 14 ? 15.801 25.469 15.640 1.00 6.93 15 TYR F C 1
ATOM 1460 O O . TYR C 1 14 ? 16.967 25.494 15.237 1.00 6.85 15 TYR F O 1
ATOM 1469 N N . LYS C 1 15 ? 15.144 24.341 15.886 1.00 6.10 16 LYS F N 1
ATOM 1470 C CA . LYS C 1 15 ? 15.767 23.030 15.707 1.00 4.52 16 LYS F CA 1
ATOM 1471 C C . LYS C 1 15 ? 16.258 22.800 14.281 1.00 7.23 16 LYS F C 1
ATOM 1472 O O . LYS C 1 15 ? 17.334 22.249 14.065 1.00 6.19 16 LYS F O 1
ATOM 1478 N N . LEU C 1 16 ? 15.457 23.214 13.311 1.00 5.10 17 LEU F N 1
ATOM 1479 C CA . LEU C 1 16 ? 15.870 23.118 11.918 1.00 8.99 17 LEU F CA 1
ATOM 1480 C C . LEU C 1 16 ? 17.095 23.992 11.659 1.00 5.30 17 LEU F C 1
ATOM 1481 O O . LEU C 1 16 ? 18.048 23.548 11.035 1.00 7.00 17 LEU F O 1
ATOM 1486 N N . SER C 1 17 ? 17.086 25.218 12.175 1.00 5.39 18 SER F N 1
ATOM 1487 C CA . SER C 1 17 ? 18.184 26.143 11.894 1.00 8.16 18 SER F CA 1
ATOM 1488 C C . SER C 1 17 ? 19.520 25.642 12.431 1.00 12.67 18 SER F C 1
ATOM 1489 O O . SER C 1 17 ? 20.557 25.903 11.828 1.00 7.02 18 SER F O 1
ATOM 1492 N N . GLN C 1 18 ? 19.498 24.912 13.547 1.00 3.42 19 GLN F N 1
ATOM 1493 C CA . GLN C 1 18 ? 20.722 24.382 14.139 1.00 5.26 19 GLN F CA 1
ATOM 1494 C C . GLN C 1 18 ? 21.377 23.350 13.236 1.00 12.90 19 GLN F C 1
ATOM 1495 O O . GLN C 1 18 ? 22.581 23.097 13.329 1.00 11.13 19 GLN F O 1
ATOM 1501 N N . LYS C 1 19 ? 20.576 22.759 12.358 1.00 5.06 20 LYS F N 1
ATOM 1502 C CA . LYS C 1 19 ? 21.070 21.794 11.398 1.00 5.47 20 LYS F CA 1
ATOM 1503 C C . LYS C 1 19 ? 21.254 22.456 10.038 1.00 5.43 20 LYS F C 1
ATOM 1504 O O . LYS C 1 19 ? 21.418 21.777 9.032 1.00 14.64 20 LYS F O 1
ATOM 1510 N N . GLY C 1 20 ? 21.196 23.784 10.010 1.00 9.33 21 GLY F N 1
ATOM 1511 C CA . GLY C 1 20 ? 21.412 24.519 8.775 1.00 12.98 21 GLY F CA 1
ATOM 1512 C C . GLY C 1 20 ? 20.244 24.521 7.804 1.00 17.59 21 GLY F C 1
ATOM 1513 O O . GLY C 1 20 ? 20.431 24.777 6.607 1.00 16.85 21 GLY F O 1
ATOM 1514 N N . TYR C 1 21 ? 19.039 24.245 8.302 1.00 8.07 22 TYR F N 1
ATOM 1515 C CA . TYR C 1 21 ? 17.859 24.242 7.443 1.00 7.94 22 TYR F CA 1
ATOM 1516 C C . TYR C 1 21 ? 16.937 25.406 7.794 1.00 11.83 22 TYR F C 1
ATOM 1517 O O . TYR C 1 21 ? 16.615 25.623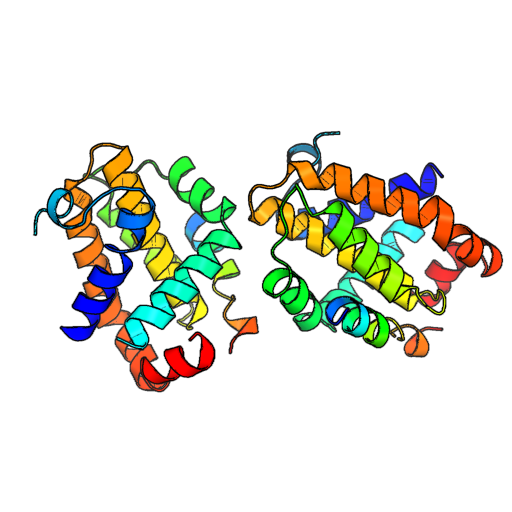 8.957 1.00 12.58 22 TYR F O 1
ATOM 1526 N N . SER C 1 22 ? 16.482 26.145 6.790 1.00 8.58 23 SER F N 1
ATOM 1527 C CA . SER C 1 22 ? 15.627 27.293 7.066 1.00 16.16 23 SER F CA 1
ATOM 1528 C C . SER C 1 22 ? 14.146 26.902 7.041 1.00 18.23 23 SER F C 1
ATOM 1529 O O . SER C 1 22 ? 13.725 26.030 6.276 1.00 11.10 23 SER F O 1
ATOM 1532 N N . TRP C 1 23 ? 13.366 27.543 7.898 1.00 14.89 24 TRP F N 1
ATOM 1533 C CA . TRP C 1 23 ? 11.927 27.332 7.928 1.00 21.06 24 TRP F CA 1
ATOM 1534 C C . TRP C 1 23 ? 11.274 27.745 6.606 1.00 11.32 24 TRP F C 1
ATOM 1535 O O . TRP C 1 23 ? 10.373 27.068 6.110 1.00 12.32 24 TRP F O 1
ATOM 1546 N N . SER C 1 24 ? 11.738 28.847 6.027 1.00 14.53 25 SER F N 1
ATOM 1547 C CA . SER C 1 24 ? 11.129 29.343 4.791 1.00 15.94 25 SER F CA 1
ATOM 1548 C C . SER C 1 24 ? 11.292 28.359 3.630 1.00 15.90 25 SER F C 1
ATOM 1549 O O . SER C 1 24 ? 10.413 28.226 2.779 1.00 18.30 25 SER F O 1
ATOM 1552 N N . GLN C 1 25 ? 12.418 27.663 3.595 1.00 14.23 26 GLN F N 1
ATOM 1553 C CA . GLN C 1 25 ? 12.656 26.699 2.533 1.00 18.11 26 GLN F CA 1
ATOM 1554 C C . GLN C 1 25 ? 11.905 25.399 2.764 1.00 21.66 26 GLN F C 1
ATOM 1555 O O . GLN C 1 25 ? 11.404 24.796 1.822 1.00 17.48 26 GLN F O 1
ATOM 1561 N N . PHE C 1 26 ? 11.825 24.962 4.017 1.00 14.71 27 PHE F N 1
ATOM 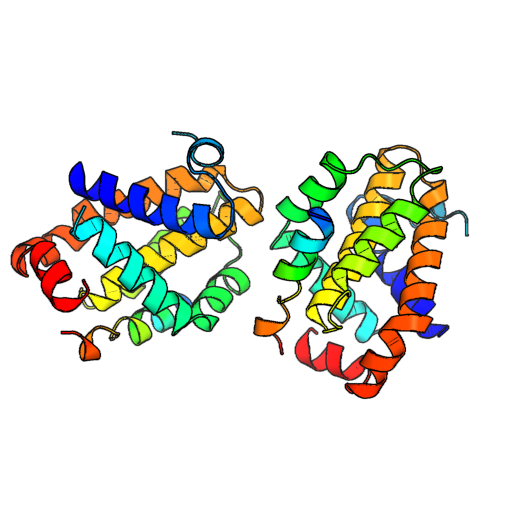1562 C CA . PHE C 1 26 ? 11.422 23.578 4.267 1.00 17.66 27 PHE F CA 1
ATOM 1563 C C . PHE C 1 26 ? 10.016 23.371 4.825 1.00 20.36 27 PHE F C 1
ATOM 1564 O O . PHE C 1 26 ? 9.450 22.285 4.691 1.00 27.49 27 PHE F O 1
ATOM 1572 N N . SER C 1 27 ? 9.446 24.406 5.434 1.00 20.84 28 SER F N 1
ATOM 1573 C CA . SER C 1 27 ? 8.010 24.403 5.686 1.00 19.71 28 SER F CA 1
ATOM 1574 C C . SER C 1 27 ? 7.317 24.944 4.445 1.00 24.18 28 SER F C 1
ATOM 1575 O O . SER C 1 27 ? 7.704 25.991 3.917 1.00 19.85 28 SER F O 1
ATOM 1578 N N . ASP C 1 28 ? 6.300 24.235 3.968 1.00 21.27 29 ASP F N 1
ATOM 1579 C CA . ASP C 1 28 ? 5.608 24.655 2.754 1.00 27.56 29 ASP F CA 1
ATOM 1580 C C . ASP C 1 28 ? 4.609 25.776 3.045 1.00 37.62 29 ASP F C 1
ATOM 1581 O O . ASP C 1 28 ? 4.186 26.501 2.142 1.00 44.83 29 ASP F O 1
ATOM 1586 N N . VAL C 1 29 ? 4.259 25.920 4.319 1.00 30.13 30 VAL F N 1
ATOM 1587 C CA . VAL C 1 29 ? 3.283 26.906 4.760 1.00 36.58 30 VAL F CA 1
ATOM 1588 C C . VAL C 1 29 ? 3.959 28.211 5.157 1.00 26.03 30 VAL F C 1
ATOM 1589 O O . VAL C 1 29 ? 4.842 28.222 6.013 1.00 39.55 30 VAL F O 1
ATOM 1593 N N . ALA C 1 83 ? 8.103 35.728 24.118 1.00 18.84 84 ALA F N 1
ATOM 1594 C CA . ALA C 1 83 ? 9.545 35.658 23.906 1.00 22.49 84 ALA F CA 1
ATOM 1595 C C . ALA C 1 83 ? 10.244 34.977 25.075 1.00 18.36 84 ALA F C 1
ATOM 1596 O O . ALA C 1 83 ? 11.250 34.302 24.887 1.00 22.14 84 ALA F O 1
ATOM 1598 N N . ALA C 1 84 ? 9.715 35.167 26.280 1.00 20.43 85 ALA F N 1
ATOM 1599 C CA . ALA C 1 84 ? 10.269 34.515 27.466 1.00 25.63 85 ALA F CA 1
ATOM 1600 C C . ALA C 1 84 ? 9.973 33.017 27.457 1.00 23.63 85 ALA F C 1
ATOM 1601 O O . ALA C 1 84 ? 10.802 32.211 27.862 1.00 16.81 85 ALA F O 1
ATOM 1603 N N . VAL C 1 85 ? 8.780 32.654 27.000 1.00 17.86 86 VAL F N 1
ATOM 1604 C CA . VAL C 1 85 ? 8.401 31.247 26.913 1.00 19.71 86 VAL F CA 1
ATOM 1605 C C . VAL C 1 85 ? 9.162 30.563 25.778 1.00 17.31 86 VAL F C 1
ATOM 1606 O O . VAL C 1 85 ? 9.717 29.478 25.955 1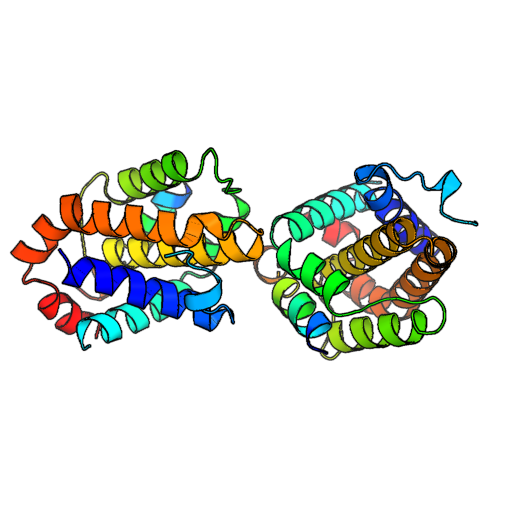.00 12.54 86 VAL F O 1
ATOM 1610 N N . LYS C 1 86 ? 9.202 31.217 24.623 1.00 15.03 87 LYS F N 1
ATOM 1611 C CA . LYS C 1 86 ? 9.942 30.710 23.473 1.00 10.81 87 LYS F CA 1
ATOM 1612 C C . LYS C 1 86 ? 11.396 30.460 23.820 1.00 14.14 87 LYS F C 1
ATOM 1613 O O . LYS C 1 86 ? 11.979 29.452 23.417 1.00 10.13 87 LYS F O 1
ATOM 1619 N N . GLN C 1 87 ? 11.970 31.380 24.583 1.00 15.85 88 GLN F N 1
ATOM 1620 C CA . GLN C 1 87 ? 13.370 31.297 24.973 1.00 15.14 88 GLN F CA 1
ATOM 1621 C C . GLN C 1 87 ? 13.642 30.117 25.902 1.00 12.88 88 GLN F C 1
ATOM 1622 O O . GLN C 1 87 ? 14.615 29.378 25.709 1.00 9.62 88 GLN F O 1
ATOM 1628 N N . ALA C 1 88 ? 12.792 29.965 26.915 1.00 11.77 89 ALA F N 1
ATOM 1629 C CA . ALA C 1 88 ? 12.928 28.893 27.897 1.00 14.72 89 ALA F CA 1
ATOM 1630 C C . ALA C 1 88 ? 12.793 27.534 27.218 1.00 8.78 89 ALA F C 1
ATOM 1631 O O . ALA C 1 88 ? 13.548 26.617 27.508 1.00 5.13 89 ALA F O 1
ATOM 1633 N N . LEU C 1 89 ? 11.843 27.421 26.297 1.00 6.11 90 LEU F N 1
ATOM 1634 C CA . LEU C 1 89 ? 11.649 26.173 25.575 1.00 6.54 90 LEU F CA 1
ATOM 1635 C C . LEU C 1 89 ? 12.859 25.811 24.682 1.00 5.82 90 LEU F C 1
ATOM 1636 O O . LEU C 1 89 ? 13.300 24.656 24.667 1.00 6.04 90 LEU F O 1
ATOM 1641 N N . ARG C 1 90 ? 13.406 26.781 23.948 1.00 4.62 91 ARG F N 1
ATOM 1642 C CA . ARG C 1 90 ? 14.642 26.549 23.195 1.00 3.76 91 ARG F CA 1
ATOM 1643 C C . ARG C 1 90 ? 15.760 26.006 24.067 1.00 4.07 91 ARG F C 1
ATOM 1644 O O . ARG C 1 90 ? 16.382 24.994 23.740 1.00 9.73 91 ARG F O 1
ATOM 1652 N N . GLU 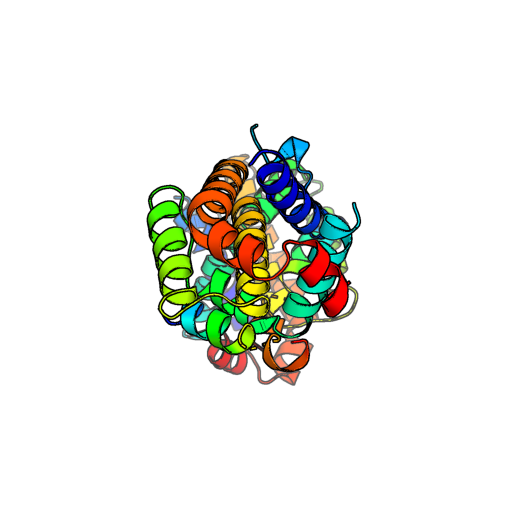C 1 91 ? 16.023 26.695 25.170 1.00 7.10 92 GLU F N 1
ATOM 1653 C CA . GLU C 1 91 ? 17.033 26.252 26.142 1.00 9.45 92 GLU F CA 1
ATOM 1654 C C . GLU C 1 91 ? 16.758 24.873 26.768 1.00 6.70 92 GLU F C 1
ATOM 1655 O O . GLU C 1 91 ? 17.664 24.048 26.862 1.00 7.87 92 GLU F O 1
ATOM 1661 N N . ALA C 1 92 ? 15.524 24.630 27.206 1.00 8.73 93 ALA F N 1
ATOM 1662 C CA . ALA C 1 92 ? 15.168 23.328 27.761 1.00 5.50 93 ALA F CA 1
ATOM 1663 C C . ALA C 1 92 ? 15.330 22.234 26.702 1.00 6.12 93 ALA F C 1
ATOM 1664 O O . ALA C 1 92 ? 15.834 21.140 26.987 1.00 3.49 93 ALA F O 1
ATOM 1666 N N . GLY C 1 93 ? 14.905 22.532 25.478 1.00 6.34 94 GLY F N 1
ATOM 1667 C CA . GLY C 1 93 ? 15.051 21.598 24.369 1.00 4.91 94 GLY F CA 1
ATOM 1668 C C . GLY C 1 93 ? 16.513 21.318 24.095 1.00 3.12 94 GLY F C 1
ATOM 1669 O O . GLY C 1 93 ? 16.908 20.169 23.933 1.00 2.51 94 GLY F O 1
ATOM 1670 N N . ASP C 1 94 ? 17.327 22.371 24.056 1.00 5.14 95 ASP F N 1
ATOM 1671 C CA . ASP C 1 94 ? 18.767 22.213 23.856 1.00 2.43 95 ASP F CA 1
ATOM 1672 C C . ASP C 1 94 ? 19.370 21.325 24.944 1.00 3.93 95 ASP F C 1
ATOM 1673 O O . ASP C 1 94 ? 20.164 20.423 24.675 1.00 3.32 95 ASP F O 1
ATOM 1678 N N . GLU C 1 95 ? 18.997 21.592 26.187 1.00 3.86 96 GLU F N 1
ATOM 1679 C CA . GLU C 1 95 ? 19.570 20.838 27.299 1.00 3.56 96 GLU F CA 1
ATOM 1680 C C . GLU C 1 95 ? 19.143 19.373 27.288 1.00 3.76 96 GLU F C 1
ATOM 1681 O O . GLU C 1 95 ? 19.957 18.477 27.501 1.00 4.09 96 GLU F O 1
ATOM 1687 N N . PHE C 1 96 ? 17.864 19.134 27.031 1.00 1.27 97 PHE F N 1
ATOM 1688 C CA . PHE C 1 96 ? 17.340 17.780 26.991 1.00 2.88 97 PHE F CA 1
ATOM 1689 C C . PHE C 1 96 ? 18.034 16.968 25.900 1.00 2.57 97 PHE F C 1
ATOM 1690 O O . PHE C 1 96 ? 18.413 15.817 26.118 1.00 2.98 97 PHE F O 1
ATOM 1698 N N . GLU C 1 97 ? 18.191 17.558 24.716 1.00 2.38 98 GLU F N 1
ATOM 1699 C CA . GLU C 1 97 ? 18.758 16.828 23.583 1.00 1.50 98 GLU F CA 1
ATOM 1700 C C . GLU C 1 97 ? 20.249 16.545 23.761 1.00 2.35 98 GLU F C 1
ATOM 1701 O O . GLU C 1 97 ? 20.743 15.510 23.320 1.00 7.72 98 GLU F O 1
ATOM 1707 N N . LEU C 1 98 ? 20.953 17.458 24.413 1.00 5.01 99 LEU F N 1
ATOM 1708 C CA . LEU C 1 98 ? 22.374 17.274 24.705 1.00 5.84 99 LEU F CA 1
ATOM 1709 C C . LEU C 1 98 ? 22.569 16.166 25.737 1.00 4.32 99 LEU F C 1
ATOM 1710 O O . LEU C 1 98 ? 23.433 15.306 25.593 1.00 6.42 99 LEU F O 1
ATOM 1715 N N . ARG C 1 99 ? 21.751 16.205 26.782 1.00 4.43 100 ARG F N 1
ATOM 1716 C CA . ARG C 1 99 ? 21.825 15.253 27.888 1.00 5.02 100 ARG F CA 1
ATOM 1717 C C . ARG C 1 99 ? 21.442 13.838 27.475 1.00 4.60 100 ARG F C 1
ATOM 1718 O O . ARG C 1 99 ? 22.018 12.855 27.954 1.00 4.14 100 ARG F O 1
ATOM 1726 N N . TYR C 1 100 ? 20.444 13.735 26.596 1.00 1.83 101 TYR F N 1
ATOM 1727 C CA . TYR C 1 100 ? 19.936 12.433 26.164 1.00 2.85 101 TYR F CA 1
ATOM 1728 C C . TYR C 1 100 ? 20.068 12.264 24.655 1.00 4.87 101 TYR F C 1
ATOM 1729 O O . TYR C 1 100 ? 19.136 11.817 23.982 1.00 4.84 101 TYR F O 1
ATOM 1738 N N . ARG C 1 101 ? 21.237 12.608 24.136 1.00 2.62 102 ARG F N 1
ATOM 1739 C CA . ARG C 1 101 ? 21.480 12.517 22.693 1.00 3.32 102 ARG F CA 1
ATOM 1740 C C . ARG C 1 101 ? 21.152 11.156 22.099 1.00 3.65 102 ARG F C 1
ATOM 1741 O O . ARG C 1 101 ? 20.558 11.064 21.013 1.00 3.04 102 ARG F O 1
ATOM 1749 N N . ARG C 1 102 ? 21.525 10.093 22.804 1.00 1.54 103 ARG F N 1
ATOM 1750 C CA . ARG C 1 102 ? 21.356 8.749 22.264 1.00 2.68 103 ARG F CA 1
ATOM 1751 C C . ARG C 1 102 ? 19.896 8.386 22.012 1.00 6.51 103 ARG F C 1
ATOM 1752 O O . ARG C 1 102 ? 19.584 7.702 21.040 1.00 4.92 103 ARG F O 1
ATOM 1760 N N . ALA C 1 103 ? 18.999 8.853 22.870 1.00 0.85 104 ALA F N 1
ATOM 1761 C CA . ALA C 1 103 ? 17.578 8.539 22.706 1.00 6.42 104 ALA F CA 1
ATOM 1762 C C . ALA C 1 103 ? 17.064 9.064 21.367 1.00 3.86 104 ALA F C 1
ATOM 1763 O O . ALA C 1 103 ? 16.184 8.462 20.732 1.00 6.34 104 ALA F O 1
ATOM 1765 N N . PHE C 1 104 ? 17.609 10.193 20.931 1.00 4.48 105 PHE F N 1
ATOM 1766 C CA . PHE C 1 104 ? 17.173 10.773 19.666 1.00 6.57 105 PHE F CA 1
ATOM 1767 C C . PHE C 1 104 ? 17.767 10.071 18.456 1.00 7.91 105 PHE F C 1
ATOM 1768 O O . PHE C 1 104 ? 17.160 10.039 17.404 1.00 5.77 105 PHE F O 1
ATOM 1776 N N . SER C 1 105 ? 18.932 9.459 18.613 1.00 5.27 106 SER F N 1
ATOM 1777 C CA . SER C 1 105 ? 19.462 8.659 17.524 1.00 6.07 106 SER F CA 1
ATOM 1778 C C . SER C 1 105 ? 18.732 7.329 17.498 1.00 6.91 106 SER F C 1
ATOM 1779 O O . SER C 1 105 ? 18.625 6.688 16.453 1.00 8.45 106 SER F O 1
ATOM 1782 N N . ASP C 1 106 ? 18.226 6.904 18.652 1.00 4.67 107 ASP F N 1
ATOM 1783 C CA . ASP C 1 106 ? 17.412 5.694 18.687 1.00 7.36 107 ASP F CA 1
ATOM 1784 C C . ASP C 1 106 ? 16.166 5.895 17.848 1.00 5.61 107 ASP F C 1
ATOM 1785 O O . ASP C 1 106 ? 15.774 5.012 17.090 1.00 6.57 107 ASP F O 1
ATOM 1790 N N . LEU C 1 107 ? 15.547 7.064 18.000 1.00 4.08 108 LEU F N 1
ATOM 1791 C CA . LEU C 1 107 ? 14.329 7.413 17.273 1.00 7.45 108 LEU F CA 1
ATOM 1792 C C . LEU C 1 107 ? 14.513 7.378 15.757 1.00 13.07 108 LEU F C 1
ATOM 1793 O O . LEU C 1 107 ? 13.732 6.744 15.044 1.00 10.67 108 LEU F O 1
ATOM 1798 N N . THR C 1 108 ? 15.542 8.054 15.257 1.00 8.87 109 THR F N 1
ATOM 1799 C CA . THR C 1 108 ? 15.769 8.106 13.805 1.00 7.28 109 THR F CA 1
ATOM 1800 C C . THR C 1 108 ? 16.275 6.790 13.216 1.00 16.87 109 THR F C 1
ATOM 1801 O O . THR C 1 108 ? 16.086 6.509 12.033 1.00 23.80 109 THR F O 1
ATOM 1805 N N . SER C 1 109 ? 16.925 5.982 14.037 1.00 12.41 110 SER F N 1
ATOM 1806 C CA . SER C 1 109 ? 17.429 4.691 13.588 1.00 11.63 110 SER F CA 1
ATOM 1807 C C . SER C 1 109 ? 16.379 3.565 13.663 1.00 16.75 110 SER F C 1
ATOM 1808 O O . SER C 1 109 ? 16.357 2.671 12.816 1.00 16.70 110 SER F O 1
ATOM 1811 N N . GLN C 1 110 ? 15.505 3.611 14.665 1.00 14.68 111 GLN F N 1
ATOM 1812 C CA . GLN C 1 110 ? 14.491 2.564 14.847 1.00 12.73 111 GLN F CA 1
ATOM 1813 C C . GLN C 1 110 ? 13.193 2.841 14.085 1.00 18.96 111 GLN F C 1
ATOM 1814 O O . GLN C 1 110 ? 12.501 1.916 13.654 1.00 24.51 111 GLN F O 1
ATOM 1820 N N . LEU C 1 111 ? 12.864 4.115 13.910 1.00 10.54 112 LEU F N 1
ATOM 1821 C CA . LEU C 1 111 ? 11.631 4.486 13.222 1.00 17.95 112 LEU F CA 1
ATOM 1822 C C . LEU C 1 111 ? 11.917 5.154 11.879 1.00 18.66 112 LEU F C 1
ATOM 1823 O O . LEU C 1 111 ? 12.074 6.376 11.797 1.00 24.87 112 LEU F O 1
ATOM 1828 N N . HIS C 1 112 ? 11.996 4.353 10.826 1.00 18.81 113 HIS F N 1
ATOM 1829 C CA . HIS C 1 112 ? 12.192 4.909 9.494 1.00 27.86 113 HIS F CA 1
ATOM 1830 C C . HIS C 1 112 ? 10.903 5.624 9.051 1.00 18.96 113 HIS F C 1
ATOM 1831 O O . HIS C 1 112 ? 9.941 4.991 8.609 1.00 25.47 113 HIS F O 1
ATOM 1838 N N . ILE C 1 113 ? 10.878 6.945 9.188 1.00 17.30 114 ILE F N 1
ATOM 1839 C CA . ILE C 1 113 ? 9.688 7.707 8.835 1.00 17.53 114 ILE F CA 1
ATOM 1840 C C . ILE C 1 113 ? 9.453 7.699 7.321 1.00 13.87 114 ILE F C 1
ATOM 1841 O O . ILE C 1 113 ? 10.412 7.746 6.541 1.00 13.63 114 ILE F O 1
ATOM 1846 N N . THR C 1 114 ? 8.181 7.599 6.924 1.00 14.58 115 THR F N 1
ATOM 1847 C CA . THR C 1 114 ? 7.732 7.820 5.542 1.00 14.80 115 THR F CA 1
ATOM 1848 C C . THR C 1 114 ? 6.429 8.615 5.616 1.00 13.36 115 THR F C 1
ATOM 1849 O O . THR C 1 114 ? 5.719 8.530 6.610 1.00 10.24 115 THR F O 1
ATOM 1853 N N . PRO C 1 115 ? 6.104 9.384 4.570 1.00 12.38 116 PRO F N 1
ATOM 1854 C CA . PRO C 1 115 ? 4.879 10.188 4.617 1.00 11.75 116 PRO F CA 1
ATOM 1855 C C . PRO C 1 115 ? 3.597 9.386 4.856 1.00 14.22 116 PRO F C 1
ATOM 1856 O O . PRO C 1 115 ? 2.704 9.890 5.535 1.00 14.33 116 PRO F O 1
ATOM 1860 N N . GLY C 1 116 ? 3.510 8.164 4.336 1.00 11.30 117 GLY F N 1
ATOM 1861 C CA . GLY C 1 116 ? 2.291 7.379 4.476 1.00 11.54 117 GLY F CA 1
ATOM 1862 C C . GLY C 1 116 ? 2.011 6.886 5.894 1.00 11.01 117 GLY F C 1
ATOM 1863 O O . GLY C 1 116 ? 0.863 6.622 6.263 1.00 13.78 117 GLY F O 1
ATOM 1864 N N . THR C 1 117 ? 3.053 6.752 6.702 1.00 17.61 118 THR F N 1
ATOM 1865 C CA . THR C 1 117 ? 2.859 6.244 8.052 1.00 14.90 118 THR F CA 1
ATOM 1866 C C . THR C 1 117 ? 3.270 7.233 9.137 1.00 12.43 118 THR F C 1
ATOM 1867 O O . THR C 1 117 ? 3.268 6.885 10.310 1.00 6.06 118 THR F O 1
ATOM 1871 N N . ALA C 1 118 ? 3.621 8.454 8.749 1.00 9.60 119 ALA F N 1
ATOM 1872 C CA . ALA C 1 118 ? 4.162 9.421 9.705 1.00 15.34 119 ALA F CA 1
ATOM 1873 C C . ALA C 1 118 ? 3.159 9.802 10.801 1.00 14.60 119 ALA F C 1
ATOM 1874 O O . ALA C 1 118 ? 3.520 9.915 11.979 1.00 10.44 119 ALA F O 1
ATOM 1876 N N . TYR C 1 119 ? 1.896 9.979 10.425 1.00 6.52 120 TYR F N 1
ATOM 1877 C CA . TYR C 1 119 ? 0.890 10.428 11.395 1.00 12.72 120 TYR F CA 1
ATOM 1878 C C . TYR C 1 119 ? 0.596 9.348 12.423 1.00 11.34 120 TYR F C 1
ATOM 1879 O O . TYR C 1 119 ? 0.494 9.622 13.622 1.00 11.20 120 TYR F O 1
ATOM 1888 N N . GLN C 1 120 ? 0.425 8.124 11.939 1.00 10.58 121 GLN F N 1
ATOM 1889 C CA . GLN C 1 120 ? 0.165 6.979 12.804 1.00 13.24 121 GLN F CA 1
ATOM 1890 C C . GLN C 1 120 ? 1.300 6.820 13.813 1.00 10.00 121 GLN F C 1
ATOM 1891 O O . GLN C 1 120 ? 1.075 6.690 15.019 1.00 8.91 121 GLN F O 1
ATOM 1897 N N . SER C 1 121 ? 2.525 6.876 13.308 1.00 10.05 122 SER F N 1
ATOM 1898 C CA . SER C 1 121 ? 3.711 6.762 14.143 1.00 11.64 122 SER F CA 1
ATOM 1899 C C . SER C 1 121 ? 3.802 7.905 15.173 1.00 6.27 122 SER F C 1
ATOM 1900 O O . SER C 1 121 ? 4.082 7.673 16.347 1.00 7.06 122 SER F O 1
ATOM 1903 N N . PHE C 1 122 ? 3.575 9.135 14.724 1.00 4.27 123 PHE F N 1
ATOM 1904 C CA . PHE C 1 122 ? 3.604 10.298 15.617 1.00 5.29 123 PHE F CA 1
ATOM 1905 C C . PHE C 1 122 ? 2.614 10.120 16.765 1.00 5.67 123 PHE F C 1
ATOM 1906 O O . PHE C 1 122 ? 2.938 10.338 17.941 1.00 5.73 123 PHE F O 1
ATOM 1914 N N . GLU C 1 123 ? 1.399 9.716 16.420 1.00 5.65 124 GLU F N 1
ATOM 1915 C CA . GLU C 1 123 ? 0.298 9.671 17.385 1.00 8.35 124 GLU F CA 1
ATOM 1916 C C . GLU C 1 123 ? 0.522 8.554 18.396 1.00 7.74 124 GLU F C 1
ATOM 1917 O O . GLU C 1 123 ? 0.175 8.669 19.570 1.00 9.11 124 GLU F O 1
ATOM 1923 N N . GLN C 1 124 ? 1.121 7.470 17.942 1.00 3.31 125 GLN F N 1
ATOM 1924 C CA . GLN C 1 124 ? 1.368 6.357 18.838 1.00 5.11 125 GLN F CA 1
ATOM 1925 C C . GLN C 1 124 ? 2.466 6.688 19.842 1.00 8.48 125 GLN F C 1
ATOM 1926 O O . GLN C 1 124 ? 2.351 6.367 21.028 1.00 4.53 125 GLN F O 1
ATOM 1932 N N . VAL C 1 125 ? 3.524 7.344 19.374 1.00 8.23 126 VAL F N 1
ATOM 1933 C CA . VAL C 1 125 ? 4.598 7.724 20.278 1.00 6.13 126 VAL F CA 1
ATOM 1934 C C . VAL C 1 125 ? 4.080 8.709 21.317 1.00 6.57 126 VAL F C 1
ATOM 1935 O O . VAL C 1 125 ? 4.323 8.545 22.514 1.00 3.81 126 VAL F O 1
ATOM 1939 N N . VAL C 1 126 ? 3.337 9.710 20.861 1.00 2.18 127 VAL F N 1
ATOM 1940 C CA . VAL C 1 126 ? 2.889 10.774 21.745 1.00 5.58 127 VAL F CA 1
ATOM 1941 C C . VAL C 1 126 ? 1.807 10.276 22.717 1.00 5.52 127 VAL F C 1
ATOM 1942 O O . VAL C 1 126 ? 1.824 10.630 23.891 1.00 4.94 127 VAL F O 1
ATOM 1946 N N . ASN C 1 127 ? 0.890 9.429 22.248 1.00 5.84 128 ASN F N 1
ATOM 1947 C CA . ASN C 1 127 ? -0.083 8.833 23.163 1.00 4.87 128 ASN F CA 1
ATOM 1948 C C . ASN C 1 127 ? 0.578 7.966 24.239 1.00 4.34 128 ASN F C 1
ATOM 1949 O O . ASN C 1 127 ? 0.139 7.951 25.379 1.00 8.27 128 ASN F O 1
ATOM 1954 N N . GLU C 1 128 ? 1.637 7.245 23.879 1.00 2.65 129 GLU F N 1
ATOM 1955 C CA . GLU C 1 128 ? 2.322 6.396 24.852 1.00 5.11 129 GLU F CA 1
ATOM 1956 C C . GLU C 1 128 ? 3.157 7.260 25.796 1.00 5.51 129 GLU F C 1
ATOM 1957 O O . GLU C 1 128 ? 3.279 6.971 26.994 1.00 5.70 129 GLU F O 1
ATOM 1963 N N . LEU C 1 129 ? 3.702 8.352 25.270 1.00 4.25 130 LEU F N 1
ATOM 1964 C CA . LEU C 1 129 ? 4.460 9.288 26.104 1.00 4.61 130 LEU F CA 1
ATOM 1965 C C . LEU C 1 129 ? 3.598 9.842 27.221 1.00 7.30 130 LEU F C 1
ATOM 1966 O O . LEU C 1 129 ? 4.028 9.929 28.370 1.00 6.61 130 LEU F O 1
ATOM 1971 N N . PHE C 1 130 ? 2.367 10.205 26.880 1.00 2.84 131 PHE F N 1
ATOM 1972 C CA . PHE C 1 130 ? 1.464 10.816 27.865 1.00 5.23 131 PHE F CA 1
ATOM 1973 C C . PHE C 1 130 ? 0.417 9.859 28.435 1.00 6.12 131 PHE F C 1
ATOM 1974 O O . PHE C 1 130 ? -0.557 10.297 29.055 1.00 6.03 131 PHE F O 1
ATOM 1982 N N . ARG C 1 131 ? 0.646 8.559 28.274 1.00 7.69 132 ARG F N 1
ATOM 1983 C CA . ARG C 1 131 ? -0.330 7.535 28.658 1.00 11.09 132 ARG F CA 1
ATOM 1984 C C . ARG C 1 131 ? -0.840 7.660 30.090 1.00 12.23 132 ARG F C 1
ATOM 1985 O O . ARG C 1 131 ? -2.020 7.465 30.352 1.00 12.12 132 ARG F O 1
ATOM 1993 N N . ASP C 1 132 ? 0.035 8.015 31.022 1.00 10.04 133 ASP F N 1
ATOM 1994 C CA . ASP C 1 132 ? -0.399 8.115 32.402 1.00 12.92 133 ASP F CA 1
ATOM 1995 C C . ASP C 1 132 ? -0.200 9.507 32.986 1.00 10.51 133 ASP F C 1
ATOM 1996 O O . ASP C 1 132 ? -0.031 9.667 34.190 1.00 16.73 133 ASP F O 1
ATOM 2001 N N . GLY C 1 133 ? -0.238 10.523 32.138 1.00 9.61 134 GLY F N 1
ATOM 2002 C CA . GLY C 1 133 ? -0.270 11.879 32.643 1.00 8.17 134 GLY F CA 1
ATOM 2003 C C . GLY C 1 133 ? 0.686 12.831 31.964 1.00 8.52 134 GLY F C 1
ATOM 2004 O O . GLY C 1 133 ? 1.472 12.459 31.082 1.00 4.25 134 GLY F O 1
ATOM 2005 N N . VAL C 1 134 ? 0.599 14.084 32.376 1.00 6.24 135 VAL F N 1
ATOM 2006 C CA . VAL C 1 134 ? 1.411 15.138 31.810 1.00 6.43 135 VAL F CA 1
ATOM 2007 C C . VAL C 1 134 ? 2.303 15.728 32.897 1.00 8.57 135 VAL F C 1
ATOM 2008 O O . VAL C 1 134 ? 1.890 15.864 34.052 1.00 5.89 135 VAL F O 1
ATOM 2012 N N . ASN C 1 135 ? 3.539 16.042 32.548 1.00 5.97 136 ASN F N 1
ATOM 2013 C CA . ASN C 1 135 ? 4.327 16.932 33.386 1.00 4.26 136 ASN F CA 1
ATOM 2014 C C . ASN C 1 135 ? 5.231 17.774 32.493 1.00 10.42 136 ASN F C 1
ATOM 2015 O O . ASN C 1 135 ? 5.276 17.547 31.280 1.00 6.22 136 ASN F O 1
ATOM 2020 N N . TRP C 1 136 ? 5.927 18.750 33.064 1.00 4.78 137 TRP F N 1
ATOM 2021 C CA . TRP C 1 136 ? 6.741 19.651 32.257 1.00 2.58 137 TRP F CA 1
ATOM 2022 C C . TRP C 1 136 ? 7.841 18.906 31.488 1.00 1.46 137 TRP F C 1
ATOM 2023 O O . TRP C 1 136 ? 8.120 19.223 30.331 1.00 1.64 137 TRP F O 1
ATOM 2034 N N . GLY C 1 137 ? 8.466 17.928 32.129 1.00 1.53 138 GLY F N 1
ATOM 2035 C CA . GLY C 1 137 ? 9.556 17.199 31.498 1.00 2.84 138 GLY F CA 1
ATOM 2036 C C . GLY C 1 137 ? 9.079 16.410 30.296 1.00 2.50 138 GLY F C 1
ATOM 2037 O O . GLY C 1 137 ? 9.763 16.318 29.281 1.00 2.93 138 GLY F O 1
ATOM 2038 N N . ARG C 1 138 ? 7.900 15.808 30.409 1.00 0.95 139 ARG F N 1
ATOM 2039 C CA . ARG C 1 138 ? 7.350 15.078 29.278 1.00 1.12 139 ARG F CA 1
ATOM 2040 C C . ARG C 1 138 ? 7.007 16.049 28.145 1.00 1.60 139 ARG F C 1
ATOM 2041 O O . ARG C 1 138 ? 7.144 15.715 26.974 1.00 1.20 139 ARG F O 1
ATOM 2049 N N . ILE C 1 139 ? 6.570 17.254 28.500 1.00 0.79 140 ILE F N 1
ATOM 2050 C CA . ILE C 1 139 ? 6.258 18.265 27.492 1.00 1.55 140 ILE F CA 1
ATOM 2051 C C . ILE C 1 139 ? 7.529 18.641 26.749 1.00 2.72 140 ILE F C 1
ATOM 2052 O O . ILE C 1 139 ? 7.515 18.774 25.530 1.00 2.21 140 ILE F O 1
ATOM 2057 N N . VAL C 1 140 ? 8.632 18.797 27.482 1.00 3.30 141 VAL F N 1
ATOM 2058 C CA . VAL C 1 140 ? 9.931 19.067 26.847 1.00 4.82 141 VAL F CA 1
ATOM 2059 C C . VAL C 1 140 ? 10.345 17.934 25.899 1.00 2.45 141 VAL F C 1
ATOM 2060 O O . VAL C 1 140 ? 10.776 18.189 24.767 1.00 2.97 141 VAL F O 1
ATOM 2064 N N . ALA C 1 141 ? 10.191 16.692 26.354 1.00 1.61 142 ALA F N 1
ATOM 2065 C CA . ALA C 1 141 ? 10.410 15.521 25.502 1.00 2.28 142 ALA F CA 1
ATOM 2066 C C . ALA C 1 141 ? 9.541 15.558 24.243 1.00 6.57 142 ALA F C 1
ATOM 2067 O O . ALA C 1 141 ? 10.010 15.235 23.147 1.00 1.89 142 ALA F O 1
ATOM 2069 N N . PHE C 1 142 ? 8.274 15.946 24.402 1.00 1.46 143 PHE F N 1
ATOM 2070 C CA . PHE C 1 142 ? 7.341 16.142 23.273 1.00 2.40 143 PHE F CA 1
ATOM 2071 C C . PHE C 1 142 ? 7.858 17.111 22.208 1.00 2.73 143 PHE F C 1
ATOM 2072 O O . PHE C 1 142 ? 7.884 16.786 21.011 1.00 2.50 143 PHE F O 1
ATOM 2080 N N . PHE C 1 143 ? 8.268 18.307 22.624 1.00 3.90 144 PHE F N 1
ATOM 2081 C CA . PHE C 1 143 ? 8.796 19.270 21.660 1.00 3.86 144 PHE F CA 1
ATOM 2082 C C . PHE C 1 143 ? 10.072 18.760 21.003 1.00 2.55 144 PHE F C 1
ATOM 2083 O O . PHE C 1 143 ? 10.244 18.891 19.789 1.00 0.60 144 PHE F O 1
ATOM 2091 N N . SER C 1 144 ? 10.963 18.174 21.796 1.00 3.69 145 SER F N 1
ATOM 2092 C CA . SER C 1 144 ? 12.226 17.660 21.258 1.00 2.04 145 SER F CA 1
ATOM 2093 C C . SER C 1 144 ? 11.995 16.549 20.251 1.00 2.48 145 SER F C 1
ATOM 2094 O O . SER C 1 144 ? 12.702 16.450 19.237 1.00 2.60 145 SER F O 1
ATOM 2097 N N . PHE C 1 145 ? 11.014 15.702 20.545 1.00 0.20 146 PHE F N 1
ATOM 2098 C CA . PHE C 1 145 ? 10.602 14.632 19.642 1.00 0.71 146 PHE F CA 1
ATOM 2099 C C . PHE C 1 145 ? 10.129 15.179 18.292 1.00 3.27 146 PHE F C 1
ATOM 2100 O O . PHE C 1 145 ? 10.542 14.690 17.239 1.00 3.28 146 PHE F O 1
ATOM 2108 N N . GLY C 1 146 ? 9.284 16.204 18.320 1.00 5.06 147 GLY F N 1
ATOM 2109 C CA . GLY C 1 146 ? 8.825 16.833 17.090 1.00 6.89 147 GLY F CA 1
ATOM 2110 C C . GLY C 1 146 ? 9.941 17.520 16.314 1.00 2.68 147 GLY F C 1
ATOM 2111 O O . GLY C 1 146 ? 9.952 17.524 15.074 1.00 2.03 147 GLY F O 1
ATOM 2112 N N . GLY C 1 147 ? 10.879 18.115 17.041 1.00 4.65 148 GLY F N 1
ATOM 2113 C CA . GLY C 1 147 ? 12.035 18.753 16.437 1.00 2.04 148 GLY F CA 1
ATOM 2114 C C . GLY C 1 147 ? 12.892 17.727 15.729 1.00 6.84 148 GLY F C 1
ATOM 2115 O O . GLY C 1 147 ? 13.327 17.954 14.602 1.00 3.82 148 GLY F O 1
ATOM 2116 N N . ALA C 1 148 ? 13.128 16.584 16.371 1.00 3.23 149 ALA F N 1
ATOM 2117 C CA . ALA C 1 148 ? 13.943 15.553 15.751 1.00 3.27 149 ALA F CA 1
ATOM 2118 C C . ALA C 1 148 ? 13.287 14.960 14.494 1.00 3.84 149 ALA F C 1
ATOM 2119 O O . ALA C 1 148 ? 13.971 14.668 13.507 1.00 5.21 149 ALA F O 1
ATOM 2121 N N . LEU C 1 149 ? 11.966 14.813 14.518 1.00 2.70 150 LEU F N 1
ATOM 2122 C CA . LEU C 1 149 ? 11.218 14.323 13.358 1.00 6.00 150 LEU F CA 1
ATOM 2123 C C . LEU C 1 149 ? 11.354 15.251 12.152 1.00 5.23 150 LEU F C 1
ATOM 2124 O O . LEU C 1 149 ? 11.533 14.796 11.021 1.00 4.42 150 LEU F O 1
ATOM 2129 N N . CYS C 1 150 ? 11.263 16.552 12.396 1.00 2.70 151 CYS F N 1
ATOM 2130 C CA . CYS C 1 150 ? 11.378 17.538 11.325 1.00 8.78 151 CYS F CA 1
ATOM 2131 C C . CYS C 1 150 ? 12.760 17.548 10.682 1.00 8.13 151 CYS F C 1
ATOM 2132 O O . CYS C 1 150 ? 12.877 17.572 9.452 1.00 4.74 151 CYS F O 1
ATOM 2135 N N . VAL C 1 151 ? 13.799 17.555 11.508 1.00 4.80 152 VAL F N 1
ATOM 2136 C CA . VAL C 1 151 ? 15.156 17.461 10.992 1.00 3.27 152 VAL F CA 1
ATOM 2137 C C . VAL C 1 151 ? 15.329 16.164 10.204 1.00 3.85 152 VAL F C 1
ATOM 2138 O O . VAL C 1 151 ? 15.797 16.198 9.061 1.00 3.27 152 VAL F O 1
ATOM 2142 N N . GLU C 1 152 ? 14.896 15.038 10.773 1.00 2.80 153 GLU F N 1
ATOM 2143 C CA . GLU C 1 152 ? 14.964 13.742 10.079 1.00 3.93 153 GLU F CA 1
ATOM 2144 C C . GLU C 1 152 ? 14.228 13.796 8.742 1.00 5.70 153 GLU F C 1
ATOM 2145 O O . GLU C 1 152 ? 14.699 13.253 7.740 1.00 3.85 153 GLU F O 1
ATOM 2151 N N . SER C 1 153 ? 13.066 14.449 8.737 1.00 4.28 154 SER F N 1
ATOM 2152 C CA . SER C 1 153 ? 12.274 14.597 7.514 1.00 4.04 154 SER F CA 1
ATOM 2153 C C . SER C 1 153 ? 13.057 15.320 6.434 1.00 4.14 154 SER F C 1
ATOM 2154 O O . SER C 1 153 ? 13.073 14.879 5.294 1.00 7.70 154 SER F O 1
ATOM 2157 N N . VAL C 1 154 ? 13.713 16.421 6.790 1.00 2.02 155 VAL F N 1
ATOM 2158 C CA . VAL C 1 154 ? 14.477 17.169 5.791 1.00 5.65 155 VAL F CA 1
ATOM 2159 C C . VAL C 1 154 ? 15.672 16.344 5.276 1.00 9.91 155 VAL F C 1
ATOM 2160 O O . VAL C 1 154 ? 15.909 16.275 4.057 1.00 5.69 155 VAL F O 1
ATOM 2164 N N . ASP C 1 155 ? 16.399 15.700 6.190 1.00 4.21 156 ASP F N 1
ATOM 2165 C CA . ASP C 1 155 ? 17.541 14.840 5.820 1.00 5.51 156 ASP F CA 1
ATOM 2166 C C . ASP C 1 155 ? 17.149 13.773 4.808 1.00 2.64 156 ASP F C 1
ATOM 2167 O O . ASP C 1 155 ? 17.927 13.431 3.913 1.00 5.84 156 ASP F O 1
ATOM 2172 N N . LYS C 1 156 ? 15.931 13.256 4.949 1.00 2.77 157 LYS F N 1
ATOM 2173 C CA . LYS C 1 156 ? 15.464 12.123 4.161 1.00 7.34 157 LYS F CA 1
ATOM 2174 C C . LYS C 1 156 ? 14.651 12.549 2.945 1.00 4.50 157 LYS F C 1
ATOM 2175 O O . LYS C 1 156 ? 13.998 11.720 2.320 1.00 7.80 157 LYS F O 1
ATOM 2181 N N . GLU C 1 157 ? 14.672 13.836 2.628 1.00 4.20 158 GLU F N 1
ATOM 2182 C CA . GLU C 1 157 ? 13.902 14.373 1.500 1.00 7.01 158 GLU F CA 1
ATOM 2183 C C . GLU C 1 157 ? 12.404 14.143 1.616 1.00 14.55 158 GLU F C 1
ATOM 2184 O O . GLU C 1 157 ? 11.709 13.924 0.618 1.00 9.61 158 GLU F O 1
ATOM 2190 N N . MET C 1 158 ? 11.921 14.220 2.853 1.00 5.42 159 MET F N 1
ATOM 2191 C CA . MET C 1 158 ? 10.492 14.204 3.150 1.00 7.60 159 MET F CA 1
ATOM 2192 C C . MET C 1 158 ? 10.090 15.516 3.814 1.00 7.18 159 MET F C 1
ATOM 2193 O O . MET C 1 158 ? 9.320 15.534 4.768 1.00 10.26 159 MET F O 1
ATOM 2198 N N . GLN C 1 159 ? 10.607 16.619 3.296 1.00 7.06 160 GLN F N 1
ATOM 2199 C CA . GLN C 1 159 ? 10.336 17.917 3.885 1.00 5.38 160 GLN F CA 1
ATOM 2200 C C . GLN C 1 159 ? 8.868 18.330 3.828 1.00 8.60 160 GLN F C 1
ATOM 2201 O O . GLN C 1 159 ? 8.488 19.285 4.492 1.00 6.09 160 GLN F O 1
ATOM 2207 N N . VAL C 1 160 ? 8.042 17.611 3.064 1.00 9.05 161 VAL F N 1
ATOM 2208 C CA . VAL C 1 160 ? 6.594 17.861 3.081 1.00 15.11 161 VAL F CA 1
ATOM 2209 C C . VAL C 1 160 ? 6.018 17.609 4.479 1.00 13.40 161 VAL F C 1
ATOM 2210 O O . VAL C 1 160 ? 4.978 18.154 4.856 1.00 10.38 161 VAL F O 1
ATOM 2214 N N . LEU C 1 161 ? 6.718 16.799 5.258 1.00 8.28 162 LEU F N 1
ATOM 2215 C CA . LEU C 1 161 ? 6.258 16.468 6.607 1.00 6.16 162 LEU F CA 1
ATOM 2216 C C . LEU C 1 161 ? 6.495 17.556 7.638 1.00 10.23 162 LEU F C 1
ATOM 2217 O O . LEU C 1 161 ? 5.916 17.501 8.720 1.00 5.97 162 LEU F O 1
ATOM 2222 N N . VAL C 1 162 ? 7.344 18.534 7.332 1.00 5.43 163 VAL F N 1
ATOM 2223 C CA . VAL C 1 162 ? 7.658 19.570 8.326 1.00 6.55 163 VAL F CA 1
ATOM 2224 C C . VAL C 1 162 ? 6.429 20.363 8.794 1.00 6.78 163 VAL F C 1
ATOM 2225 O O . VAL C 1 162 ? 6.148 20.460 9.994 1.00 5.11 163 VAL F O 1
ATOM 2229 N N . SER C 1 163 ? 5.677 20.918 7.858 1.00 4.78 164 SER F N 1
ATOM 2230 C CA . SER C 1 163 ? 4.506 21.683 8.246 1.00 6.68 164 SER F CA 1
ATOM 2231 C C . SER C 1 163 ? 3.403 20.747 8.757 1.00 5.55 164 SER F C 1
ATOM 2232 O O . SER C 1 163 ? 2.568 21.158 9.557 1.00 5.91 164 SER F O 1
ATOM 2235 N N . ARG C 1 164 ? 3.411 19.484 8.333 1.00 2.60 165 ARG F N 1
ATOM 2236 C CA . ARG C 1 164 ? 2.443 18.526 8.870 1.00 3.71 165 ARG F CA 1
ATOM 2237 C C . ARG C 1 164 ? 2.724 18.213 10.347 1.00 8.65 165 ARG F C 1
ATOM 2238 O O . ARG C 1 164 ? 1.821 18.232 11.187 1.00 5.13 165 ARG F O 1
ATOM 2246 N N . ILE C 1 165 ? 3.984 17.935 10.654 1.00 4.69 166 ILE F N 1
ATOM 2247 C CA . ILE C 1 165 ? 4.397 17.672 12.034 1.00 4.92 166 ILE F CA 1
ATOM 2248 C C . ILE C 1 165 ? 4.040 18.873 12.903 1.00 3.87 166 ILE F C 1
ATOM 2249 O O . ILE C 1 165 ? 3.512 18.721 13.998 1.00 5.63 166 ILE F O 1
ATOM 2254 N N . ALA C 1 166 ? 4.294 20.075 12.408 1.00 4.79 167 ALA F N 1
ATOM 2255 C CA . ALA C 1 166 ? 3.996 21.278 13.180 1.00 5.35 167 ALA F CA 1
ATOM 2256 C C . ALA C 1 166 ? 2.507 21.365 13.493 1.00 3.92 167 ALA F C 1
ATOM 2257 O O . ALA C 1 166 ? 2.115 21.771 14.589 1.00 3.90 167 ALA F O 1
ATOM 2259 N N . SER C 1 167 ? 1.680 20.975 12.527 1.00 3.08 168 SER F N 1
ATOM 2260 C CA . SER C 1 167 ? 0.237 20.997 12.700 1.00 5.42 168 SER F CA 1
ATOM 2261 C C . SER C 1 167 ? -0.199 19.939 13.714 1.00 3.80 168 SER F C 1
ATOM 2262 O O . SER C 1 167 ? -1.029 20.207 14.585 1.00 5.37 168 SER F O 1
ATOM 2265 N N . TRP C 1 168 ? 0.363 18.735 13.609 1.00 2.42 169 TRP F N 1
ATOM 2266 C CA . TRP C 1 168 ? 0.005 17.666 14.548 1.00 3.99 169 TRP F CA 1
ATOM 2267 C C . TRP C 1 168 ? 0.381 18.008 15.990 1.00 6.16 169 TRP F C 1
ATOM 2268 O O . TRP C 1 168 ? -0.368 17.696 16.919 1.00 5.02 169 TRP F O 1
ATOM 2279 N N . MET C 1 169 ? 1.548 18.625 16.177 1.00 2.21 170 MET F N 1
ATOM 2280 C CA . MET C 1 169 ? 1.985 19.090 17.494 1.00 4.62 170 MET F CA 1
ATOM 2281 C C . MET C 1 169 ? 1.127 20.208 18.074 1.00 8.02 170 MET F C 1
ATOM 2282 O O . MET C 1 169 ? 0.797 20.184 19.256 1.00 5.12 170 MET F O 1
ATOM 2287 N N . ALA C 1 170 ? 0.814 21.217 17.265 1.00 4.65 171 ALA F N 1
ATOM 2288 C CA . ALA C 1 170 ? -0.032 22.305 17.747 1.00 8.41 171 ALA F CA 1
ATOM 2289 C C . ALA C 1 170 ? -1.409 21.764 18.147 1.00 7.70 171 ALA F C 1
ATOM 2290 O O . ALA C 1 170 ? -1.965 22.166 19.159 1.00 6.88 171 ALA F O 1
ATOM 2292 N N . THR C 1 171 ? -1.942 20.836 17.355 1.00 6.13 172 THR F N 1
ATOM 2293 C CA . THR C 1 171 ? -3.211 20.179 17.667 1.00 10.64 172 THR F CA 1
ATOM 2294 C C . THR C 1 171 ? -3.166 19.416 18.991 1.00 9.38 172 THR F C 1
ATOM 2295 O O . THR C 1 171 ? -4.079 19.525 19.813 1.00 9.62 172 THR F O 1
ATOM 2299 N N . TYR C 1 172 ? -2.107 18.639 19.198 1.00 7.34 173 TYR F N 1
ATOM 2300 C CA . TYR C 1 172 ? -1.999 17.842 20.407 1.00 7.39 173 TYR F CA 1
ATOM 2301 C C . TYR C 1 172 ? -1.835 18.766 21.593 1.00 6.79 173 TYR F C 1
ATOM 2302 O O . TYR C 1 172 ? -2.440 18.556 22.652 1.00 7.33 173 TYR F O 1
ATOM 2311 N N . LEU C 1 173 ? -1.006 19.790 21.408 1.00 5.11 174 LEU F N 1
ATOM 2312 C CA . LEU C 1 173 ? -0.749 20.774 22.448 1.00 6.27 174 LEU F CA 1
ATOM 2313 C C . LEU C 1 173 ? -2.038 21.498 22.855 1.00 8.61 174 LEU F C 1
ATOM 2314 O O . LEU C 1 173 ? -2.365 21.571 24.039 1.00 8.08 174 LEU F O 1
ATOM 2319 N N . ASN C 1 174 ? -2.775 22.021 21.875 1.00 9.17 175 ASN F N 1
ATOM 2320 C CA . ASN C 1 174 ? -3.987 22.782 22.174 1.00 11.80 175 ASN F CA 1
ATOM 2321 C C . ASN C 1 174 ? -5.112 21.937 22.766 1.00 15.72 175 ASN F C 1
ATOM 2322 O O . ASN C 1 174 ? -5.841 22.398 23.638 1.00 18.68 175 ASN F O 1
ATOM 2327 N N . ASP C 1 175 ? -5.241 20.696 22.311 1.00 11.76 176 ASP F N 1
ATOM 2328 C CA . ASP C 1 175 ? -6.359 19.862 22.741 1.00 14.24 176 ASP F CA 1
ATOM 2329 C C . ASP C 1 175 ? -6.079 19.034 23.994 1.00 24.44 176 ASP F C 1
ATOM 2330 O O . ASP C 1 175 ? -6.968 18.828 24.812 1.00 17.95 176 ASP F O 1
ATOM 2335 N N . HIS C 1 176 ? -4.843 18.573 24.155 1.00 12.85 177 HIS F N 1
ATOM 2336 C CA . HIS C 1 176 ? -4.552 17.591 25.195 1.00 12.46 177 HIS F CA 1
ATOM 2337 C C . HIS C 1 176 ? -3.586 18.074 26.271 1.00 12.84 177 HIS F C 1
ATOM 2338 O O . HIS C 1 176 ? -3.692 17.675 27.431 1.00 13.65 177 HIS F O 1
ATOM 2345 N N . LEU C 1 177 ? -2.658 18.948 25.906 1.00 4.33 178 LEU F N 1
ATOM 2346 C CA . LEU C 1 177 ? -1.664 19.401 26.863 1.00 5.94 178 LEU F CA 1
ATOM 2347 C C . LEU C 1 177 ? -2.077 20.684 27.561 1.00 11.07 178 LEU F C 1
ATOM 2348 O O . LEU C 1 177 ? -1.802 20.877 28.743 1.00 13.62 178 LEU F O 1
ATOM 2353 N N . GLU C 1 178 ? -2.722 21.577 26.825 1.00 9.01 179 GLU F N 1
ATOM 2354 C CA . GLU C 1 178 ? -3.080 22.868 27.402 1.00 7.91 179 GLU F CA 1
ATOM 2355 C C . GLU C 1 178 ? -4.021 22.825 28.627 1.00 8.41 179 GLU F C 1
ATOM 2356 O O . GLU C 1 178 ? -3.919 23.698 29.491 1.00 10.51 179 GLU F O 1
ATOM 2362 N N . PRO C 1 179 ? -4.928 21.826 28.713 1.00 9.56 180 PRO F N 1
ATOM 2363 C CA . PRO C 1 179 ? -5.671 21.749 29.976 1.00 11.22 180 PRO F CA 1
ATOM 2364 C C . PRO C 1 179 ? -4.749 21.616 31.180 1.00 11.23 180 PRO F C 1
ATOM 2365 O O . PRO C 1 179 ? -4.997 22.252 32.201 1.00 10.05 180 PRO F O 1
ATOM 2369 N N . TRP C 1 180 ? -3.704 20.802 31.064 1.00 10.13 181 TRP F N 1
ATOM 2370 C CA . TRP C 1 180 ? -2.793 20.595 32.178 1.00 5.09 181 TRP F CA 1
ATOM 2371 C C . TRP C 1 180 ? -1.975 21.849 32.423 1.00 8.77 181 TRP F C 1
ATOM 2372 O O . TRP C 1 180 ? -1.837 22.289 33.552 1.00 8.21 181 TRP F O 1
ATOM 2383 N N . ILE C 1 181 ? -1.420 22.416 31.358 1.00 9.75 182 ILE F N 1
ATOM 2384 C CA . ILE C 1 181 ? -0.592 23.609 31.463 1.00 9.08 182 ILE F CA 1
ATOM 2385 C C . ILE C 1 181 ? -1.335 24.774 32.133 1.00 12.40 182 ILE F C 1
ATOM 2386 O O . ILE C 1 181 ? -0.790 25.433 33.025 1.00 18.55 182 ILE F O 1
ATOM 2391 N N . GLN C 1 182 ? -2.578 25.017 31.725 1.00 11.91 183 GLN F N 1
ATOM 2392 C CA . GLN C 1 182 ? -3.327 26.145 32.290 1.00 14.65 183 GLN F CA 1
ATOM 2393 C C . GLN C 1 182 ? -3.589 25.988 33.795 1.00 17.19 183 GLN F C 1
ATOM 2394 O O . GLN C 1 182 ? -3.561 26.970 34.535 1.00 28.37 183 GLN F O 1
ATOM 2400 N N . GLU C 1 183 ? -3.805 24.757 34.252 1.00 14.24 184 GLU F N 1
ATOM 2401 C CA . GLU C 1 183 ? -4.087 24.527 35.665 1.00 20.14 184 GLU F CA 1
ATOM 2402 C C . GLU C 1 183 ? -2.819 24.341 36.508 1.00 23.22 184 GLU F C 1
ATOM 2403 O O . GLU C 1 183 ? -2.894 24.207 37.733 1.00 23.03 184 GLU F O 1
ATOM 2409 N N . ASN C 1 184 ? -1.662 24.332 35.854 1.00 13.49 185 ASN F N 1
ATOM 2410 C CA . ASN C 1 184 ? -0.375 24.306 36.549 1.00 15.75 185 ASN F CA 1
ATOM 2411 C C . ASN C 1 184 ? 0.352 25.635 36.379 1.00 14.76 185 ASN F C 1
ATOM 2412 O O . ASN C 1 184 ? 1.582 25.696 36.397 1.00 19.64 185 ASN F O 1
ATOM 2417 N N . GLY C 1 185 ? -0.427 26.699 36.206 1.00 24.37 186 GLY F N 1
ATOM 2418 C CA . GLY C 1 185 ? 0.114 28.047 36.198 1.00 24.64 186 GLY F CA 1
ATOM 2419 C C . GLY C 1 185 ? 0.592 28.525 34.841 1.00 32.16 186 GLY F C 1
ATOM 2420 O O . GLY C 1 185 ? 1.417 29.438 34.756 1.00 32.04 186 GLY F O 1
ATOM 2421 N N . GLY C 1 186 ? 0.083 27.909 33.777 1.00 17.11 187 GLY F N 1
ATOM 2422 C CA . GLY C 1 186 ? 0.426 28.323 32.425 1.00 21.35 187 GLY F CA 1
ATOM 2423 C C . GLY C 1 186 ? 1.911 28.267 32.104 1.00 20.88 187 GLY F C 1
ATOM 2424 O O . GLY C 1 186 ? 2.711 27.747 32.887 1.00 20.47 187 GLY F O 1
ATOM 2425 N N . TRP C 1 187 ? 2.283 28.805 30.947 1.00 17.10 188 TRP F N 1
ATOM 2426 C CA . TRP C 1 187 ? 3.670 28.746 30.494 1.00 21.29 188 TRP F CA 1
ATOM 2427 C C . TRP C 1 187 ? 4.601 29.622 31.327 1.00 25.71 188 TRP F C 1
ATOM 2428 O O . TRP C 1 187 ? 5.818 29.457 31.285 1.00 14.99 188 TRP F O 1
ATOM 2439 N N . ASP C 1 188 ? 4.040 30.573 32.065 1.00 23.89 189 ASP F N 1
ATOM 2440 C CA . ASP C 1 188 ? 4.875 31.406 32.926 1.00 22.52 189 ASP F CA 1
ATOM 2441 C C . ASP C 1 188 ? 5.466 30.569 34.059 1.00 17.77 189 ASP F C 1
ATOM 2442 O O . ASP C 1 188 ? 6.566 30.840 34.535 1.00 21.71 189 ASP F O 1
ATOM 2447 N N . THR C 1 189 ? 4.743 29.539 34.477 1.00 16.38 190 THR F N 1
ATOM 2448 C CA . THR C 1 189 ? 5.292 28.601 35.450 1.00 19.40 190 THR F CA 1
ATOM 2449 C C . THR C 1 189 ? 6.488 27.862 34.847 1.00 25.80 190 THR F C 1
ATOM 2450 O O . THR C 1 189 ? 7.504 27.652 35.511 1.00 16.94 190 THR F O 1
ATOM 2454 N N . PHE C 1 190 ? 6.357 27.467 33.583 1.00 18.30 191 PHE F N 1
ATOM 2455 C CA . PHE C 1 190 ? 7.443 26.789 32.886 1.00 15.01 191 PHE F CA 1
ATOM 2456 C C . PHE C 1 190 ? 8.667 27.683 32.838 1.00 13.20 191 PHE F C 1
ATOM 2457 O O . PHE C 1 190 ? 9.786 27.221 33.043 1.00 17.00 191 PHE F O 1
ATOM 2465 N N . VAL C 1 191 ? 8.454 28.971 32.590 1.00 14.44 192 VAL F N 1
ATOM 2466 C CA . VAL C 1 191 ? 9.572 29.905 32.530 1.00 18.80 192 VAL F CA 1
ATOM 2467 C C . VAL C 1 191 ? 10.295 29.989 33.874 1.00 19.90 192 VAL F C 1
ATOM 2468 O O . VAL C 1 191 ? 11.519 30.110 33.920 1.00 22.83 192 VAL F O 1
ATOM 2472 N N . ASP C 1 192 ? 9.533 29.895 34.961 1.00 18.94 193 ASP F N 1
ATOM 2473 C CA . ASP C 1 192 ? 10.089 29.929 36.311 1.00 24.14 193 ASP F CA 1
ATOM 2474 C C . ASP C 1 192 ? 11.104 28.821 36.554 1.00 28.29 193 ASP F C 1
ATOM 2475 O O . ASP C 1 192 ? 12.189 29.065 37.085 1.00 31.47 193 ASP F O 1
ATOM 2480 N N . LEU C 1 193 ? 10.746 27.605 36.157 1.00 17.45 194 LEU F N 1
ATOM 2481 C CA . LEU C 1 193 ? 11.543 26.420 36.469 1.00 21.81 194 LEU F CA 1
ATOM 2482 C C . LEU C 1 193 ? 12.627 26.131 35.431 1.00 19.56 194 LEU F C 1
ATOM 2483 O O . LEU C 1 193 ? 13.724 25.681 35.774 1.00 27.63 194 LEU F O 1
ATOM 2488 N N . TYR C 1 194 ? 12.318 26.390 34.162 1.00 20.63 195 TYR F N 1
ATOM 2489 C CA . TYR C 1 194 ? 13.195 25.979 33.069 1.00 16.21 195 TYR F CA 1
ATOM 2490 C C . TYR C 1 194 ? 13.920 27.120 32.357 1.00 29.65 195 TYR F C 1
ATOM 2491 O O . TYR C 1 194 ? 14.829 26.873 31.560 1.00 24.42 195 TYR F O 1
ATOM 2500 N N . GLY C 1 195 ? 13.529 28.359 32.647 1.00 29.31 196 GLY F N 1
ATOM 2501 C CA . GLY C 1 195 ? 14.065 29.509 31.935 1.00 33.47 196 GLY F CA 1
ATOM 2502 C C . GLY C 1 195 ? 15.007 30.383 32.743 1.00 48.26 196 GLY F C 1
ATOM 2503 O O . GLY C 1 195 ? 14.989 31.613 32.629 1.00 59.04 196 GLY F O 1
ATOM 2517 N N . ILE D 2 2 ? 6.545 1.945 20.898 1.00 10.69 2 ILE G N 1
ATOM 2518 C CA . ILE D 2 2 ? 6.405 1.781 22.336 1.00 10.75 2 ILE G CA 1
ATOM 2519 C C . ILE D 2 2 ? 7.741 2.018 23.017 1.00 5.59 2 ILE G C 1
ATOM 2520 O O . ILE D 2 2 ? 7.822 2.760 23.984 1.00 5.62 2 ILE G O 1
ATOM 2525 N N . TRP D 2 3 ? 8.799 1.397 22.504 1.00 7.83 3 TRP G N 1
ATOM 2526 C CA . TRP D 2 3 ? 10.111 1.533 23.124 1.00 10.63 3 TRP G CA 1
ATOM 2527 C C . TRP D 2 3 ? 10.623 2.974 23.084 1.00 6.51 3 TRP G C 1
ATOM 2528 O O . TRP D 2 3 ? 11.164 3.471 24.063 1.00 2.73 3 TRP G O 1
ATOM 2539 N N . ILE D 2 4 ? 10.435 3.648 21.958 1.00 6.79 4 ILE G N 1
ATOM 2540 C CA . ILE D 2 4 ? 10.874 5.035 21.832 1.00 3.58 4 ILE G CA 1
ATOM 2541 C C . ILE D 2 4 ? 10.125 5.918 22.823 1.00 4.68 4 ILE G C 1
ATOM 2542 O O . ILE D 2 4 ? 10.731 6.741 23.520 1.00 2.79 4 ILE G O 1
ATOM 2547 N N . ALA D 2 5 ? 8.813 5.721 22.934 1.00 3.37 5 ALA G N 1
ATOM 2548 C CA . ALA D 2 5 ? 8.025 6.521 23.867 1.00 4.21 5 ALA G CA 1
ATOM 2549 C C . ALA D 2 5 ? 8.455 6.274 25.301 1.00 2.98 5 ALA G C 1
ATOM 2550 O O . ALA D 2 5 ? 8.473 7.194 26.123 1.00 4.62 5 ALA G O 1
ATOM 2552 N N . GLN D 2 6 ? 8.765 5.018 25.607 1.00 3.55 6 GLN G N 1
ATOM 2553 C CA . GLN D 2 6 ? 9.243 4.667 26.936 1.00 4.18 6 GLN G CA 1
ATOM 2554 C C . GLN D 2 6 ? 10.569 5.366 27.258 1.00 6.06 6 GLN G C 1
ATOM 2555 O O . GLN D 2 6 ? 10.792 5.825 28.384 1.00 5.61 6 GLN G O 1
ATOM 2561 N N . GLU D 2 7 ? 11.450 5.454 26.278 1.00 2.06 7 GLU G N 1
ATOM 2562 C CA . GLU D 2 7 ? 12.698 6.173 26.493 1.00 5.24 7 GLU G CA 1
ATOM 2563 C C . GLU D 2 7 ? 12.433 7.641 26.750 1.00 4.00 7 GLU G C 1
ATOM 2564 O O . GLU D 2 7 ? 13.005 8.231 27.669 1.00 5.93 7 GLU G O 1
ATOM 2570 N N . LEU D 2 8 ? 11.581 8.236 25.926 1.00 1.82 8 LEU G N 1
ATOM 2571 C CA . LEU D 2 8 ? 11.275 9.650 26.059 1.00 2.08 8 LEU G CA 1
ATOM 2572 C C . LEU D 2 8 ? 10.602 9.924 27.384 1.00 4.62 8 LEU G C 1
ATOM 2573 O O . LEU D 2 8 ? 10.914 10.901 28.046 1.00 3.91 8 LEU G O 1
ATOM 2578 N N . ARG D 2 9 ? 9.670 9.053 27.752 1.00 2.54 9 ARG G N 1
ATOM 2579 C CA . ARG D 2 9 ? 8.909 9.210 28.980 1.00 3.39 9 ARG G CA 1
ATOM 2580 C C . ARG D 2 9 ? 9.817 9.123 30.201 1.00 4.47 9 ARG G C 1
ATOM 2581 O O . ARG D 2 9 ? 9.717 9.939 31.110 1.00 2.77 9 ARG G O 1
ATOM 2589 N N . SER D 2 10 ? 10.722 8.145 30.226 1.00 3.08 10 SER G N 1
ATOM 2590 C CA . SER D 2 10 ? 11.555 7.985 31.414 1.00 5.50 10 SER G CA 1
ATOM 2591 C C . SER D 2 10 ? 12.534 9.161 31.552 1.00 5.07 10 SER G C 1
ATOM 2592 O O . SER D 2 10 ? 12.808 9.635 32.666 1.00 3.98 10 SER G O 1
ATOM 2595 N N . ARG D 2 11 ? 13.047 9.641 30.421 1.00 3.06 11 ARG G N 1
ATOM 2596 C CA . ARG D 2 11 ? 13.965 10.782 30.421 1.00 2.05 11 ARG G CA 1
ATOM 2597 C C . ARG D 2 11 ? 13.244 12.089 30.755 1.00 2.90 11 ARG G C 1
ATOM 2598 O O . ARG D 2 11 ? 13.764 12.955 31.492 1.00 2.89 11 ARG G O 1
ATOM 2606 N N . GLY D 2 12 ? 12.028 12.224 30.233 1.00 3.22 12 GLY G N 1
ATOM 2607 C CA . GLY D 2 12 ? 11.194 13.357 30.570 1.00 1.90 12 GLY G CA 1
ATOM 2608 C C . GLY D 2 12 ? 10.910 13.380 32.066 1.00 2.82 12 GLY G C 1
ATOM 2609 O O . GLY D 2 12 ? 10.887 14.445 32.685 1.00 0.72 12 GLY G O 1
ATOM 2610 N N . ASP D 2 13 ? 10.680 12.208 32.648 1.00 2.72 13 ASP G N 1
ATOM 2611 C CA . ASP D 2 13 ? 10.351 12.144 34.073 1.00 2.77 13 ASP G CA 1
ATOM 2612 C C . ASP D 2 13 ? 11.557 12.494 34.932 1.00 5.85 13 ASP G C 1
ATOM 2613 O O . ASP D 2 13 ? 11.426 13.097 35.998 1.00 5.53 13 ASP G O 1
ATOM 2628 N N . PHE D 2 15 ? 14.004 14.443 33.927 1.00 2.64 15 PHE G N 1
ATOM 2629 C CA . PHE D 2 15 ? 14.162 15.882 33.745 1.00 4.82 15 PHE G CA 1
ATOM 2630 C C . PHE D 2 15 ? 13.182 16.607 34.666 1.00 8.28 15 PHE G C 1
ATOM 2631 O O . PHE D 2 15 ? 13.520 17.576 35.360 1.00 6.92 15 PHE G O 1
ATOM 2639 N N . ASN D 2 16 ? 11.953 16.119 34.686 1.00 3.75 16 ASN G N 1
ATOM 2640 C CA . ASN D 2 16 ? 10.907 16.745 35.485 1.00 6.52 16 ASN G CA 1
ATOM 2641 C C . ASN D 2 16 ? 11.202 16.697 36.981 1.00 6.21 16 ASN G C 1
ATOM 2642 O O . ASN D 2 16 ? 10.957 17.663 37.716 1.00 4.89 16 ASN G O 1
ATOM 2647 N N . ALA D 2 17 ? 11.715 15.559 37.434 1.00 4.28 17 ALA G N 1
ATOM 2648 C CA . ALA D 2 17 ? 11.954 15.357 38.856 1.00 3.14 17 ALA G CA 1
ATOM 2649 C C . ALA D 2 17 ? 13.032 16.316 39.321 1.00 10.56 17 ALA G C 1
ATOM 2650 O O . ALA D 2 17 ? 13.002 16.801 40.458 1.00 7.64 17 ALA G O 1
ATOM 2652 N N . TYR D 2 18 ? 13.988 16.609 38.446 1.00 3.26 18 TYR G N 1
ATOM 2653 C CA . TYR D 2 18 ? 15.084 17.480 38.854 1.00 3.21 18 TYR G CA 1
ATOM 2654 C C . TYR D 2 18 ? 14.627 18.927 38.982 1.00 7.19 18 TYR G C 1
ATOM 2655 O O . TYR D 2 18 ? 14.981 19.623 39.946 1.00 4.83 18 TYR G O 1
ATOM 2664 N N . TYR D 2 19 ? 13.814 19.363 38.021 1.00 6.67 19 TYR G N 1
ATOM 2665 C CA . TYR D 2 19 ? 13.435 20.776 37.897 1.00 5.21 19 TYR G CA 1
ATOM 2666 C C . TYR D 2 19 ? 12.112 21.195 38.556 1.00 7.92 19 TYR G C 1
ATOM 2667 O O . TYR D 2 19 ? 11.907 22.383 38.808 1.00 14.50 19 TYR G O 1
ATOM 2676 N N . ALA D 2 20 ? 11.231 20.241 38.867 1.00 5.94 20 ALA G N 1
ATOM 2677 C CA . ALA D 2 20 ? 9.906 20.555 39.432 1.00 11.36 20 ALA G CA 1
ATOM 2678 C C . ALA D 2 20 ? 9.980 21.279 40.785 1.00 13.81 20 ALA G C 1
ATOM 2679 O O . ALA D 2 20 ? 10.898 21.047 41.565 1.00 12.53 20 ALA G O 1
#

Secondary structure (DSSP, 8-state):
-HHHHHHHHHHHHHHHHTTT--HHHH----HHHHHHHHHHHHHHHHTHHHHHHHHHH----TTTHHHHHHHHHHHHTTT---HHHHHHHHHHHHHHHHHHHHTT-TTHHHHHHHHHHHHIIIIIHHHHHHTTHHHHHHHHH-/-HHHHHHHHHH--HHHH-/-HHHHHHHHHHHHHHHHHTT--HHHH----HHHHHHHHHHHHHHHHTHHHHHHHHHH----TTTHHHHHHHHHHHHTTT---HHHHHHHHHHHHHHHHHHHHTT-TTHHHHHHHHHHHHIIIIIHHHHHHTTHHHHHHHHH-/-HHHHHHHHHH--HHHH-

Radius of gyration: 22.41 Å; Cα contacts (8 Å, |Δi|>4): 358; chains: 4; bounding box: 54×48×59 Å

CATH classification: 1.10.437.10

InterPro domains:
  IPR002475 Bcl2-like [PS50062] (90-190)
  IPR003093 Apoptosis regulator, Bcl-2 protein, BH4 [PF02180] (1-26)
  IPR003093 Apoptosis regulator, Bcl-2 protein, BH4 [PS50063] (5-24)
  IPR003093 Apoptosis regulator, Bcl-2 protein, BH4 [SM00265] (1-27)
  IPR004725 Apoptosis regulator, Bcl-2/ BclX [TIGR00865] (1-233)
  IPR013279 Apoptosis regulator, Bcl-X [PR01864] (1-16)
  IPR013279 Apoptosis regulator, Bcl-X [PR01864] (17-32)
  IPR013279 Apoptosis regulator, Bcl-X [PR01864] (80-96)
  IPR013279 Apoptosis regulator, Bcl-X [PR01864] (99-110)
  IPR013279 Apoptosis regulator, Bcl-X [PR01864] (118-129)
  IPR020717 Apoptosis regulator, Bcl-2, BH1 motif, conserved site [PS01080] (130-148)
  IPR020726 Apoptosis regulator, Bcl-2, BH2 motif, conserved site [PS01258] (181-192)
  IPR020728 Apoptosis regulator, Bcl-2, BH3 motif, conserved site [PS01259] (86-100)
  IPR020731 Apoptosis regulator, Bcl-2, BH4 motif, conserved site [PS01260] (4-24)
  IPR026298 Bcl-2 family [PR01862] (123-135)
  IPR026298 Bcl-2 family [PR01862] (136-164)
  IPR026298 Bcl-2 family [PR01862] (165-189)
  IPR026298 Bcl-2 family [PTHR11256] (2-211)
  IPR026298 Bcl-2 family [cd06845] (81-194)
  IPR036834 Bcl-2-like superfamily [G3DSA:1.10.437.10] (1-209)